Protein AF-A0A3B0U689-F1 (afdb_monomer)

Foldseek 3Di:
DDWDQDPNFIWFAFVQQRQWIATLQLKIFRQDDPDDDDPVCPPPRGDDIWDWDWDADPNDIDFTWTWTAGPVGDTDTDGRLVRSCVRVVLDDPPDDPVFKDKAFCVRDNSRSRNVRIHIDTDDDQPDDDDPVLLVVLQVCVVVVDDLVVSCVVNNHDSVVSVCSVQCVPVHPDDRPPPQQAAPDDDPDPVVRSVNSPWDKDFAPDQDWFQWDWDADPVDRQFIKIWTDARRIITIDTGRDPVVSVVVSVVRCVRGPD

pLDDT: mean 87.35, std 8.91, range [55.81, 96.81]

Radius of gyration: 34.29 Å; Cα contacts (8 Å, |Δi|>4): 405; chains: 1; bounding box: 77×47×94 Å

Solvent-accessible surface area (backbone atoms only — not comparable to full-atom values): 15108 Å² total; per-residue (Å²): 124,66,74,47,79,54,96,93,31,60,21,33,44,37,88,78,23,78,40,29,29,36,23,50,59,47,55,35,33,32,56,59,65,104,56,86,72,51,82,93,39,54,94,49,83,48,69,48,76,57,72,71,48,68,48,73,56,96,93,38,80,45,73,34,32,32,81,44,53,35,86,92,66,52,79,41,81,41,61,42,60,64,52,26,25,50,63,73,60,76,41,62,93,87,67,51,77,84,51,43,40,82,46,46,79,83,70,45,72,82,61,33,29,47,92,36,53,42,83,39,72,51,78,56,76,73,56,82,83,47,74,67,54,53,51,50,51,53,52,44,51,73,72,65,54,60,54,62,60,54,14,61,76,71,43,48,53,46,67,56,50,49,29,45,73,62,23,69,42,97,40,97,68,72,66,79,70,77,73,62,69,42,98,61,94,55,90,53,67,68,58,28,55,56,56,25,73,38,50,75,43,81,46,98,56,83,54,75,41,73,50,42,82,45,75,36,90,92,40,82,49,57,24,36,40,40,29,25,54,94,27,28,38,36,36,42,79,40,59,54,64,71,61,48,50,55,50,33,54,53,50,31,57,70,77,76,102

Structure (mmCIF, N/CA/C/O backbone):
data_AF-A0A3B0U689-F1
#
_entry.id   AF-A0A3B0U689-F1
#
loop_
_atom_site.group_PDB
_atom_site.id
_atom_site.type_symbol
_atom_site.label_atom_id
_atom_site.label_alt_id
_atom_site.label_comp_id
_atom_site.label_asym_id
_atom_site.label_entity_id
_atom_site.label_seq_id
_atom_site.pdbx_PDB_ins_code
_atom_site.Cartn_x
_atom_site.Cartn_y
_atom_site.Cartn_z
_atom_site.occupancy
_atom_site.B_iso_or_equiv
_atom_site.auth_seq_id
_atom_site.auth_comp_id
_atom_site.auth_asym_id
_atom_site.auth_atom_id
_atom_site.pdbx_PDB_model_num
ATOM 1 N N . MET A 1 1 ? -20.883 -14.005 29.186 1.00 60.78 1 MET A N 1
ATOM 2 C CA . MET A 1 1 ? -20.758 -12.527 29.192 1.00 60.78 1 MET A CA 1
ATOM 3 C C . MET A 1 1 ? -22.154 -11.979 29.418 1.00 60.78 1 MET A C 1
ATOM 5 O O . MET A 1 1 ? -23.079 -12.604 28.925 1.00 60.78 1 MET A O 1
ATOM 9 N N . SER A 1 2 ? -22.345 -10.902 30.182 1.00 73.56 2 SER A N 1
ATOM 10 C CA . SER A 1 2 ? -23.690 -10.329 30.331 1.00 73.56 2 SER A CA 1
ATOM 11 C C . SER A 1 2 ? -24.128 -9.684 29.015 1.00 73.56 2 SER A C 1
ATOM 13 O O . SER A 1 2 ? -23.422 -8.811 28.497 1.00 73.56 2 SER A O 1
ATOM 15 N N . GLU A 1 3 ? -25.265 -10.128 28.493 1.00 80.31 3 GLU A N 1
ATOM 16 C CA . GLU A 1 3 ? -25.901 -9.607 27.283 1.00 80.31 3 GLU A CA 1
ATOM 17 C C . GLU A 1 3 ? -26.971 -8.584 27.666 1.00 80.31 3 GLU A C 1
ATOM 19 O O . GLU A 1 3 ? -27.718 -8.767 28.628 1.00 80.31 3 GLU A O 1
ATOM 24 N N . ILE A 1 4 ? -26.997 -7.466 26.945 1.00 91.69 4 ILE A N 1
ATOM 25 C CA . ILE A 1 4 ? -27.965 -6.384 27.128 1.00 91.69 4 ILE A CA 1
ATOM 26 C C . ILE A 1 4 ? -28.345 -5.873 25.742 1.00 91.69 4 ILE A C 1
ATOM 28 O O . ILE A 1 4 ? -27.482 -5.723 24.884 1.00 91.69 4 ILE A O 1
ATOM 32 N N . ILE A 1 5 ? -29.618 -5.552 25.529 1.00 92.56 5 ILE A N 1
ATOM 33 C CA . ILE A 1 5 ? -30.072 -4.900 24.298 1.00 92.56 5 ILE A CA 1
ATOM 34 C C . ILE A 1 5 ? -30.066 -3.385 24.522 1.00 92.56 5 ILE A C 1
ATOM 36 O O . ILE A 1 5 ? -30.677 -2.885 25.469 1.00 92.56 5 ILE A O 1
ATOM 40 N N . ILE A 1 6 ? -29.361 -2.643 23.666 1.00 91.38 6 ILE A N 1
ATOM 41 C CA . ILE A 1 6 ? -29.322 -1.174 23.692 1.00 91.38 6 ILE A CA 1
ATOM 42 C C . ILE A 1 6 ? -29.590 -0.675 22.275 1.00 91.38 6 ILE A C 1
ATOM 44 O O . ILE A 1 6 ? -28.884 -1.058 21.353 1.00 91.38 6 ILE A O 1
ATOM 48 N N . ASN A 1 7 ? -30.591 0.196 22.100 1.00 89.56 7 ASN A N 1
ATOM 49 C CA . ASN A 1 7 ? -30.963 0.769 20.797 1.00 89.56 7 ASN A CA 1
ATOM 50 C C . ASN A 1 7 ? -31.184 -0.286 19.690 1.00 89.56 7 ASN A C 1
ATOM 52 O O . ASN A 1 7 ? -30.764 -0.076 18.557 1.00 89.56 7 ASN A O 1
ATOM 56 N N . ASN A 1 8 ? -31.840 -1.403 20.023 1.00 91.38 8 ASN A N 1
ATOM 57 C CA . ASN A 1 8 ? -32.088 -2.548 19.132 1.00 91.38 8 ASN A CA 1
ATOM 58 C C . ASN A 1 8 ? -30.827 -3.281 18.642 1.00 91.38 8 ASN A C 1
ATOM 60 O O . ASN A 1 8 ? -30.914 -4.054 17.696 1.00 91.38 8 ASN A O 1
ATOM 64 N N . GLU A 1 9 ? -29.681 -3.071 19.290 1.00 92.50 9 GLU A N 1
ATOM 65 C CA . GLU A 1 9 ? -28.442 -3.794 19.006 1.00 92.50 9 GLU A CA 1
ATOM 66 C C . GLU A 1 9 ? -28.087 -4.708 20.186 1.00 92.50 9 GLU A C 1
ATOM 68 O O . GLU A 1 9 ? -28.173 -4.308 21.359 1.00 92.50 9 GLU A O 1
ATOM 73 N N . GLU A 1 10 ? -27.649 -5.933 19.884 1.00 94.94 10 GLU A N 1
ATOM 74 C CA . GLU A 1 10 ? -27.085 -6.832 20.891 1.00 94.94 10 GLU A CA 1
ATOM 75 C C . GLU A 1 10 ? -25.781 -6.225 21.417 1.00 94.94 10 GLU A C 1
ATOM 77 O O . GLU A 1 10 ? -24.879 -5.903 20.642 1.00 94.94 10 GLU A O 1
ATOM 82 N N . CYS A 1 11 ? -25.674 -6.050 22.735 1.00 95.50 11 CYS A N 1
ATOM 83 C CA . CYS A 1 11 ? -24.485 -5.519 23.387 1.00 95.50 11 CYS A CA 1
ATOM 84 C C . CYS A 1 11 ? -23.912 -6.514 24.396 1.00 95.50 11 CYS A C 1
ATOM 86 O O . CYS A 1 11 ? -24.607 -7.009 25.284 1.00 95.50 11 CYS A O 1
ATOM 88 N N . ARG A 1 12 ? -22.598 -6.730 24.321 1.00 95.19 12 ARG A N 1
ATOM 89 C CA . ARG A 1 12 ? -21.853 -7.631 25.207 1.00 95.19 12 ARG A CA 1
ATOM 90 C C . ARG A 1 12 ? -20.861 -6.865 26.062 1.00 95.19 12 ARG A C 1
ATOM 92 O O . ARG A 1 12 ? -20.271 -5.877 25.626 1.00 95.19 12 ARG A O 1
ATOM 99 N N . GLN A 1 13 ? -20.663 -7.319 27.293 1.00 94.25 13 GLN A N 1
ATOM 100 C CA . GLN A 1 13 ? -19.686 -6.718 28.196 1.00 94.25 13 GLN A CA 1
ATOM 101 C C . GLN A 1 13 ? -18.255 -6.845 27.649 1.00 94.25 13 GLN A C 1
ATOM 103 O O . GLN A 1 13 ? -17.846 -7.907 27.179 1.00 94.25 13 GLN A O 1
ATOM 108 N N . ILE A 1 14 ? -17.474 -5.767 27.744 1.00 93.19 14 ILE A N 1
ATOM 109 C CA . ILE A 1 14 ? -16.087 -5.750 27.273 1.00 93.19 14 ILE A CA 1
ATOM 110 C C . ILE A 1 14 ? -15.167 -6.352 28.345 1.00 93.19 14 ILE A C 1
ATOM 112 O O . ILE A 1 14 ? -15.069 -5.835 29.459 1.00 93.19 14 ILE A O 1
ATOM 116 N N . VAL A 1 15 ? -14.445 -7.421 27.999 1.00 89.31 15 VAL A N 1
ATOM 117 C CA . VAL A 1 15 ? -13.466 -8.063 28.894 1.00 89.31 15 VAL A CA 1
ATOM 118 C C . VAL A 1 15 ? -12.347 -7.075 29.257 1.00 89.31 15 VAL A C 1
ATOM 120 O O . VAL A 1 15 ? -11.769 -6.436 28.379 1.00 89.31 15 VAL A O 1
ATOM 123 N N . GLY A 1 16 ? -12.059 -6.930 30.554 1.00 89.38 16 GLY A N 1
ATOM 124 C CA . GLY A 1 16 ? -11.104 -5.947 31.095 1.00 89.38 16 GLY A CA 1
ATOM 125 C C . GLY A 1 16 ? -11.669 -4.529 31.271 1.00 89.38 16 GLY A C 1
ATOM 126 O O . GLY A 1 16 ? -11.045 -3.692 31.916 1.00 89.38 16 GLY A O 1
ATOM 127 N N . PHE A 1 17 ? -12.871 -4.259 30.754 1.00 93.06 17 PHE A N 1
ATOM 128 C CA . PHE A 1 17 ? -13.551 -2.965 30.841 1.00 93.06 17 PHE A CA 1
ATOM 129 C C . PHE A 1 17 ? -15.001 -3.163 31.291 1.00 93.06 17 PHE A C 1
ATOM 131 O O . PHE A 1 17 ? -15.950 -2.814 30.593 1.00 93.06 17 PHE A O 1
ATOM 138 N N . GLU A 1 18 ? -15.180 -3.705 32.494 1.00 90.88 18 GLU A N 1
ATOM 139 C CA . GLU A 1 18 ? -16.468 -4.208 33.000 1.00 90.88 18 GLU A CA 1
ATOM 140 C C . GLU A 1 18 ? -17.608 -3.179 33.031 1.00 90.88 18 GLU A C 1
ATOM 142 O O . GLU A 1 18 ? -18.787 -3.540 33.044 1.00 90.88 18 GLU A O 1
ATOM 147 N N . ARG A 1 19 ? -17.267 -1.887 33.053 1.00 92.25 19 ARG A N 1
ATOM 148 C CA . ARG A 1 19 ? -18.219 -0.766 33.054 1.00 92.25 19 ARG A CA 1
ATOM 149 C C . ARG A 1 19 ? -18.825 -0.486 31.676 1.00 92.25 19 ARG A C 1
ATOM 151 O O . ARG A 1 19 ? -19.740 0.338 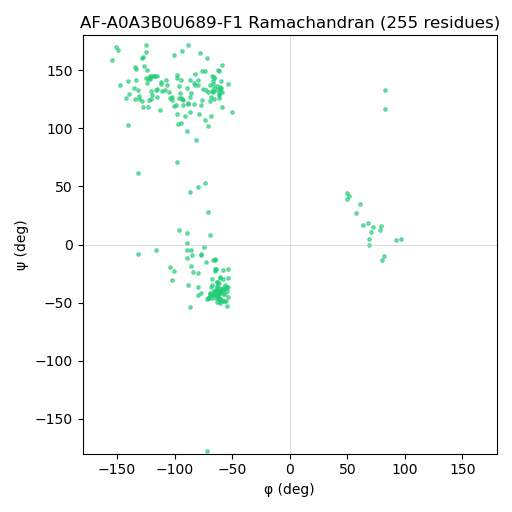31.581 1.00 92.25 19 ARG A O 1
ATOM 158 N N . TYR A 1 20 ? -18.314 -1.136 30.634 1.00 95.19 20 TYR A N 1
ATOM 159 C CA . TYR A 1 20 ? -18.630 -0.870 29.240 1.00 95.19 20 TYR A CA 1
ATOM 160 C C . TYR A 1 20 ? -19.196 -2.110 28.553 1.00 95.19 20 TYR A C 1
ATOM 162 O O . TYR A 1 20 ? -18.804 -3.242 28.837 1.00 95.19 20 TYR A O 1
ATOM 170 N N . HIS A 1 21 ? -20.137 -1.875 27.647 1.00 95.75 21 HIS A N 1
ATOM 171 C CA . HIS A 1 21 ? -20.690 -2.874 26.741 1.00 95.75 21 HIS A CA 1
ATOM 172 C C . HIS A 1 21 ? -20.456 -2.405 25.306 1.00 95.75 21 HIS A C 1
ATOM 174 O O . HIS A 1 21 ? -20.485 -1.202 25.038 1.00 95.75 21 HIS A O 1
ATOM 180 N N . ILE A 1 22 ? -20.197 -3.340 24.400 1.00 96.62 22 ILE A N 1
ATOM 181 C CA . ILE A 1 22 ? -20.004 -3.081 22.977 1.00 96.62 22 ILE A CA 1
ATOM 182 C C . ILE A 1 22 ? -21.107 -3.766 22.183 1.00 96.62 22 ILE A C 1
ATOM 184 O O . ILE A 1 22 ? -21.420 -4.927 22.438 1.00 96.62 22 ILE A O 1
ATOM 188 N N . SER A 1 23 ? -21.698 -3.026 21.257 1.00 96.81 23 SER A N 1
ATOM 189 C CA . SER A 1 23 ? -22.723 -3.523 20.344 1.00 96.81 23 SER A CA 1
ATOM 190 C C . SER A 1 23 ? -22.134 -4.344 19.202 1.00 96.81 23 SER A C 1
ATOM 19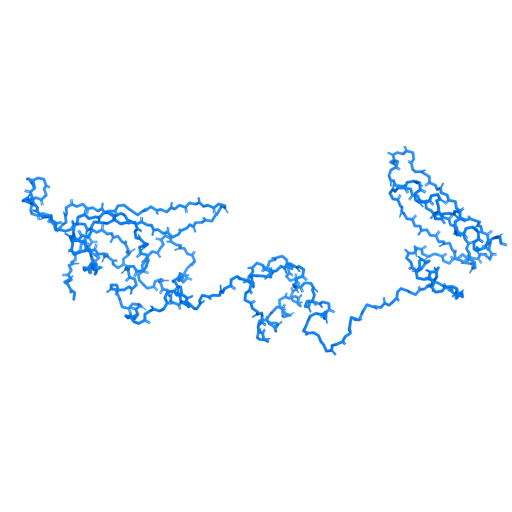2 O O . SER A 1 23 ? -20.941 -4.243 18.891 1.00 96.81 23 SER A O 1
ATOM 194 N N . GLU A 1 24 ? -22.998 -5.088 18.520 1.00 95.69 24 GLU A N 1
ATOM 195 C CA . GLU A 1 24 ? -22.668 -5.820 17.298 1.00 95.69 24 GLU A CA 1
ATOM 196 C C . GLU A 1 24 ? -22.128 -4.915 16.180 1.00 95.69 24 GLU A C 1
ATOM 198 O O . GLU A 1 24 ? -21.284 -5.355 15.399 1.00 95.69 24 GLU A O 1
ATOM 203 N N . SER A 1 25 ? -22.549 -3.641 16.150 1.00 94.81 25 SER A N 1
ATOM 204 C CA . SER A 1 25 ? -22.128 -2.613 15.187 1.00 94.81 25 SER A CA 1
ATOM 205 C C . SER A 1 25 ? -20.822 -1.898 15.570 1.00 94.81 25 SER A C 1
ATOM 207 O O . SER A 1 25 ? -20.263 -1.135 14.778 1.00 94.81 25 SER A O 1
AT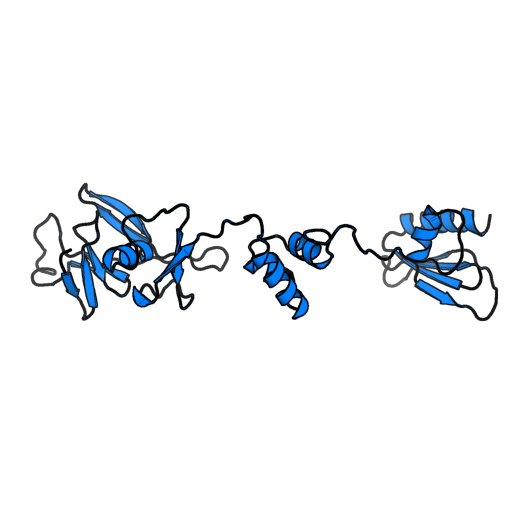OM 209 N N . GLY A 1 26 ? -20.319 -2.139 16.785 1.00 94.50 26 GLY A N 1
ATOM 210 C CA . GLY A 1 26 ? -19.102 -1.542 17.328 1.00 94.50 26 GLY A CA 1
ATOM 211 C C . GLY A 1 26 ? -19.292 -0.258 18.134 1.00 94.50 26 GLY A C 1
ATOM 212 O O . GLY A 1 26 ? -18.296 0.298 18.597 1.00 94.50 26 GLY A O 1
ATOM 213 N N . ARG A 1 27 ? -20.526 0.208 18.363 1.00 95.69 27 ARG A N 1
ATOM 214 C CA . ARG A 1 27 ? -20.832 1.285 19.329 1.00 95.69 27 ARG A CA 1
ATOM 215 C C . ARG A 1 27 ? -20.553 0.829 20.755 1.00 95.69 27 ARG A C 1
ATOM 217 O O . ARG A 1 27 ? -20.856 -0.310 21.107 1.00 95.69 27 ARG A O 1
ATOM 224 N N . ILE A 1 28 ? -20.007 1.717 21.583 1.00 96.56 28 ILE A N 1
ATOM 225 C CA . ILE A 1 28 ? -19.628 1.402 22.965 1.00 96.56 28 ILE A CA 1
ATOM 226 C C . ILE A 1 28 ? -20.473 2.222 23.935 1.00 96.56 28 ILE A C 1
ATOM 228 O O . ILE A 1 28 ? -20.488 3.450 23.882 1.00 96.56 28 ILE A O 1
ATOM 232 N N . TYR A 1 29 ? -21.105 1.543 24.884 1.00 95.50 29 TYR A N 1
ATOM 233 C CA . TYR A 1 29 ? -21.959 2.140 25.901 1.00 95.50 29 TYR A CA 1
ATOM 234 C C . TYR A 1 29 ? -21.363 1.950 27.288 1.00 95.50 29 TYR A C 1
ATOM 236 O O . TYR A 1 29 ? -20.973 0.849 27.677 1.00 95.50 29 TYR A O 1
ATOM 244 N N . ARG A 1 30 ? -21.337 3.018 28.083 1.00 93.38 30 ARG A N 1
ATOM 245 C CA . ARG A 1 30 ? -21.018 2.925 29.507 1.00 93.38 30 ARG A CA 1
ATOM 246 C C . ARG A 1 30 ? -22.295 2.628 30.280 1.00 93.38 30 ARG A C 1
ATOM 248 O O . ARG A 1 30 ? -23.187 3.471 30.344 1.00 93.38 30 ARG A O 1
ATOM 255 N N . THR A 1 31 ? -22.386 1.460 30.901 1.00 90.94 31 THR A N 1
ATOM 256 C CA . THR A 1 31 ? -23.605 1.018 31.603 1.00 90.94 31 THR A CA 1
ATOM 257 C C . THR A 1 31 ? -23.501 1.175 33.116 1.00 90.94 31 THR A C 1
ATOM 259 O O . THR A 1 31 ? -24.502 1.458 33.780 1.00 90.94 31 THR A O 1
ATOM 262 N N . LYS A 1 32 ? -22.292 1.064 33.677 1.00 85.06 32 LYS A N 1
ATOM 263 C CA . LYS A 1 32 ? -22.054 1.168 35.123 1.00 85.06 32 LYS A CA 1
ATOM 264 C C . LYS A 1 32 ? -21.139 2.342 35.478 1.00 85.06 32 LYS A C 1
ATOM 266 O O . LYS A 1 32 ? -20.177 2.674 34.779 1.00 85.06 32 LYS A O 1
ATOM 271 N N . THR A 1 33 ? -21.418 2.943 36.627 1.00 75.56 33 THR A N 1
ATOM 272 C CA . THR A 1 33 ? -20.535 3.880 37.329 1.00 75.56 33 THR A CA 1
ATOM 273 C C . THR A 1 33 ? -20.255 3.332 38.717 1.00 75.56 33 THR A C 1
ATOM 275 O O . THR A 1 33 ? -21.162 2.823 39.360 1.00 75.56 33 THR A O 1
ATOM 278 N N . GLY A 1 34 ? -19.030 3.509 39.219 1.00 70.94 34 GLY A N 1
ATOM 279 C CA . GLY A 1 34 ? -18.712 3.252 40.633 1.00 70.94 34 GLY A CA 1
ATOM 280 C C . GLY A 1 34 ? -19.349 4.260 41.606 1.00 70.94 34 GLY A C 1
ATOM 281 O O . GLY A 1 34 ? -19.015 4.274 42.779 1.00 70.94 34 GLY A O 1
ATOM 282 N N . LYS A 1 35 ? -20.234 5.137 41.115 1.00 76.31 35 LYS A N 1
ATOM 283 C CA . LYS A 1 35 ? -20.970 6.158 41.870 1.00 76.31 35 LYS A CA 1
ATOM 284 C C . LYS A 1 35 ? -22.465 6.006 41.589 1.00 76.31 35 LYS A C 1
ATOM 286 O O . LYS A 1 35 ? -22.837 5.549 40.499 1.00 76.31 35 LYS A O 1
ATOM 291 N N . LYS A 1 36 ? -23.306 6.436 42.541 1.00 76.94 36 LYS A N 1
ATOM 292 C CA . LYS A 1 36 ? -24.766 6.509 42.364 1.00 76.94 36 LYS A CA 1
ATOM 293 C C . LYS A 1 36 ? -25.097 7.322 41.108 1.00 76.94 36 LYS A C 1
ATOM 295 O O . LYS A 1 36 ? -24.463 8.341 40.832 1.00 76.94 36 LYS A O 1
ATOM 300 N N . ARG A 1 37 ? -26.073 6.848 40.333 1.00 80.81 37 ARG A N 1
ATOM 301 C CA . ARG A 1 37 ? -26.511 7.528 39.109 1.00 80.81 37 ARG A CA 1
ATOM 302 C C . ARG A 1 37 ? -27.152 8.872 39.443 1.00 80.81 37 ARG A C 1
ATOM 304 O O . ARG A 1 37 ? -27.858 9.000 40.440 1.00 80.81 37 ARG A O 1
ATOM 311 N N . SER A 1 38 ? -26.916 9.857 38.582 1.00 81.56 38 SER A N 1
ATOM 312 C CA . SER A 1 38 ? -27.586 11.154 38.665 1.00 81.56 38 SER A CA 1
ATOM 313 C C . SER A 1 38 ? -29.054 11.028 38.257 1.00 81.56 38 SER A C 1
ATOM 315 O O . SER A 1 38 ? -29.417 10.105 37.527 1.00 81.56 38 SER A O 1
ATOM 317 N N . TRP A 1 39 ? -29.893 11.991 38.647 1.00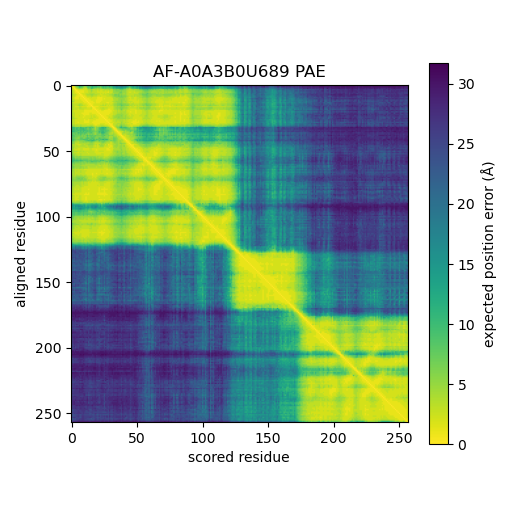 83.12 39 TRP A N 1
ATOM 318 C CA . TRP A 1 39 ? -31.306 12.025 38.244 1.00 83.12 39 TRP A CA 1
ATOM 319 C C . TRP A 1 39 ? -31.493 11.938 36.715 1.00 83.12 39 TRP A C 1
ATOM 321 O O . TRP A 1 39 ? -32.345 11.194 36.248 1.00 83.12 39 TRP A O 1
ATOM 331 N N . ARG A 1 40 ? -30.594 12.556 35.928 1.00 79.50 40 ARG A N 1
ATOM 332 C CA . ARG A 1 40 ? -30.593 12.499 34.448 1.00 79.50 40 ARG A CA 1
ATOM 333 C C . ARG A 1 40 ? -30.332 11.107 33.852 1.00 79.50 40 ARG A C 1
ATOM 335 O O . ARG A 1 40 ? -30.638 10.874 32.687 1.00 79.50 40 ARG A O 1
ATOM 342 N N . THR A 1 41 ? -29.696 10.210 34.607 1.00 79.50 41 THR A N 1
ATOM 343 C CA . THR A 1 41 ? -29.282 8.867 34.143 1.00 79.50 41 THR A CA 1
ATOM 344 C C . THR A 1 41 ? -29.988 7.736 34.890 1.00 79.50 41 THR A C 1
ATOM 346 O O . THR A 1 41 ? -29.832 6.559 34.552 1.00 79.50 41 THR A O 1
ATOM 349 N N . LYS A 1 42 ? -30.786 8.078 35.905 1.00 79.12 42 LYS A N 1
ATOM 350 C CA . LYS A 1 42 ? -31.633 7.146 36.646 1.00 79.12 42 LYS A CA 1
ATOM 351 C C . LYS A 1 42 ? -32.677 6.555 35.685 1.00 79.12 42 LYS A C 1
ATOM 353 O O . LYS A 1 42 ? -33.249 7.278 34.880 1.00 79.12 42 LYS A O 1
ATOM 358 N N . GLY A 1 43 ? -32.858 5.234 35.709 1.00 79.19 43 GLY A N 1
ATOM 359 C CA . GLY A 1 43 ? -33.795 4.515 34.829 1.00 79.19 43 GLY A CA 1
ATOM 360 C C . GLY A 1 43 ? -33.318 4.236 33.393 1.00 79.19 43 GLY A C 1
ATOM 361 O O . GLY A 1 43 ? -33.903 3.393 32.728 1.00 79.19 43 GLY A O 1
ATOM 362 N N . ARG A 1 44 ? -32.238 4.866 32.904 1.00 85.12 44 ARG A N 1
ATOM 363 C CA . ARG A 1 44 ? -31.695 4.574 31.559 1.00 85.12 44 ARG A CA 1
ATOM 364 C C . ARG A 1 44 ? -30.919 3.255 31.525 1.00 85.12 44 ARG A C 1
ATOM 366 O O . ARG A 1 44 ? -30.253 2.913 32.497 1.00 85.12 44 ARG A O 1
ATOM 373 N N . VAL A 1 45 ? -30.907 2.549 30.395 1.00 85.44 45 VAL A N 1
ATOM 374 C CA . VAL A 1 45 ? -30.108 1.312 30.248 1.00 85.44 45 VAL A CA 1
ATOM 375 C C . VAL A 1 45 ? -28.603 1.616 30.328 1.00 85.44 45 VAL A C 1
ATOM 377 O O . VAL A 1 45 ? -27.853 0.934 31.029 1.00 85.44 45 VAL A O 1
ATOM 380 N N . PHE A 1 46 ? -28.172 2.717 29.708 1.00 90.25 46 PHE A N 1
ATOM 381 C CA . PHE A 1 46 ? -26.789 3.192 29.718 1.00 90.25 46 PHE A CA 1
ATOM 382 C C . PHE A 1 46 ? -26.679 4.659 30.158 1.00 90.25 46 PHE A C 1
ATOM 384 O O . PHE A 1 46 ? -27.648 5.418 30.155 1.00 90.25 46 PHE A O 1
ATOM 391 N N . ILE A 1 47 ? -25.474 5.051 30.570 1.00 88.56 47 ILE A N 1
ATOM 392 C CA . ILE A 1 47 ? -25.143 6.384 31.084 1.00 88.56 47 ILE A CA 1
ATOM 393 C C . ILE A 1 47 ? -24.790 7.311 29.924 1.00 88.56 47 ILE A C 1
ATOM 395 O O . ILE A 1 47 ? -25.363 8.391 29.794 1.00 88.56 47 ILE A O 1
ATOM 399 N N . ASN A 1 48 ? -23.844 6.887 29.087 1.00 91.69 48 ASN A N 1
ATOM 400 C CA . ASN A 1 48 ? -23.452 7.591 27.874 1.00 91.69 48 ASN A CA 1
ATOM 401 C C . ASN A 1 48 ? -22.859 6.639 26.828 1.00 91.69 48 ASN A C 1
ATOM 403 O O . ASN A 1 48 ? -22.392 5.544 27.148 1.00 91.69 48 ASN A O 1
ATOM 407 N N . GLU A 1 49 ? -22.880 7.086 25.577 1.00 94.38 49 GLU A N 1
ATOM 408 C CA . GLU A 1 49 ? -22.177 6.450 24.467 1.00 94.38 49 GLU A CA 1
ATOM 409 C C . GLU A 1 49 ? -20.757 7.021 24.359 1.00 94.38 49 GLU A C 1
ATOM 411 O O . GLU A 1 49 ? -20.543 8.234 24.455 1.00 94.38 49 GLU A O 1
ATOM 416 N N . VAL A 1 50 ? -19.773 6.140 24.188 1.00 95.31 50 VAL A N 1
ATOM 417 C CA . VAL A 1 50 ? -18.366 6.498 24.005 1.00 95.31 50 VAL A CA 1
ATOM 418 C C . VAL A 1 50 ? -18.105 6.710 22.519 1.00 95.31 50 VAL A C 1
ATOM 420 O O . VAL A 1 50 ? -18.279 5.803 21.707 1.00 95.31 50 VAL A O 1
ATOM 423 N N . LYS A 1 51 ? -17.641 7.911 22.161 1.00 95.06 51 LYS A N 1
ATOM 424 C CA . LYS A 1 51 ? -17.317 8.251 20.773 1.00 95.06 51 LYS A CA 1
ATOM 425 C C . LYS A 1 51 ? -16.080 7.494 20.289 1.00 95.06 51 LYS A C 1
ATOM 427 O O . LYS A 1 51 ? -15.066 7.419 20.983 1.00 95.06 51 LYS A O 1
ATOM 432 N N . ILE A 1 52 ? -16.157 6.995 19.058 1.00 96.19 52 ILE A N 1
ATOM 433 C CA . ILE A 1 52 ? -15.053 6.317 18.374 1.00 96.19 52 ILE A CA 1
ATOM 434 C C . ILE A 1 52 ? -14.330 7.329 17.490 1.00 96.19 52 ILE A C 1
ATOM 436 O O . ILE A 1 52 ? -14.932 7.977 16.633 1.00 96.19 52 ILE A O 1
ATOM 440 N N . HIS A 1 53 ? -13.019 7.447 17.671 1.00 94.88 53 HIS A N 1
ATOM 441 C CA . HIS A 1 53 ? -12.186 8.373 16.917 1.00 94.88 53 HIS A CA 1
ATOM 442 C C . HIS A 1 53 ? -11.437 7.650 15.798 1.00 94.88 53 HIS A C 1
ATOM 444 O O . HIS A 1 53 ? -10.595 6.785 16.047 1.00 94.88 53 HIS A O 1
ATOM 450 N N . PHE A 1 54 ? -11.696 8.058 14.556 1.00 93.69 54 PHE A N 1
ATOM 451 C CA . PHE A 1 54 ? -10.948 7.615 13.383 1.00 93.69 54 PHE A CA 1
ATOM 452 C C . PHE A 1 54 ? -9.963 8.698 12.955 1.00 93.69 54 PHE A C 1
ATOM 454 O O . PHE A 1 54 ? -10.353 9.831 12.684 1.00 93.69 54 PHE A O 1
ATOM 461 N N . ARG A 1 55 ? -8.678 8.349 12.864 1.00 91.06 55 ARG A N 1
ATOM 462 C CA . ARG A 1 55 ? -7.635 9.264 12.379 1.00 91.06 55 ARG A CA 1
ATOM 463 C C . ARG A 1 55 ? -7.329 8.997 10.910 1.00 91.06 55 ARG A C 1
ATOM 465 O O . ARG A 1 55 ? -7.281 7.842 10.486 1.00 91.06 55 ARG A O 1
ATOM 472 N N . VAL A 1 56 ? -7.058 10.051 10.149 1.00 90.69 56 VAL A N 1
ATOM 473 C CA . VAL A 1 56 ? -6.519 9.954 8.786 1.00 90.69 56 VAL A CA 1
ATOM 474 C C . VAL A 1 56 ? -5.044 10.330 8.834 1.00 90.69 56 VAL A C 1
ATOM 476 O O . VAL A 1 56 ? -4.674 11.328 9.442 1.00 90.69 56 VAL A O 1
ATOM 479 N N . HIS A 1 57 ? -4.188 9.513 8.228 1.00 83.31 57 HIS A N 1
ATOM 480 C CA . HIS A 1 57 ? -2.757 9.788 8.131 1.00 83.31 57 HIS A CA 1
ATOM 481 C C . HIS A 1 57 ? -2.256 9.400 6.741 1.00 83.31 57 HIS A C 1
ATOM 483 O O . HIS A 1 57 ? -2.532 8.289 6.282 1.00 83.31 57 HIS A O 1
ATOM 489 N N . ASN A 1 58 ? -1.537 10.305 6.073 1.00 84.56 58 ASN A N 1
ATOM 490 C CA . ASN A 1 58 ? -1.073 10.155 4.686 1.00 84.56 58 ASN A CA 1
ATOM 491 C C . ASN A 1 58 ? -2.203 9.737 3.723 1.00 84.56 58 ASN A C 1
ATOM 493 O O . ASN A 1 58 ? -2.052 8.791 2.951 1.00 84.56 58 ASN A O 1
ATOM 497 N N . GLY A 1 59 ? -3.375 10.375 3.843 1.00 83.12 59 GLY A N 1
ATOM 498 C CA . GLY A 1 59 ? -4.561 10.071 3.030 1.00 83.12 59 GLY A CA 1
ATOM 499 C C . GLY A 1 59 ? -5.217 8.712 3.310 1.00 83.12 59 GLY A C 1
ATOM 500 O O . GLY A 1 59 ? -6.157 8.338 2.617 1.00 83.12 59 GLY A O 1
ATOM 501 N N . LYS A 1 60 ? -4.753 7.953 4.315 1.00 82.75 60 LYS A N 1
ATOM 502 C CA . LYS A 1 60 ? -5.304 6.638 4.675 1.00 82.75 60 LYS A CA 1
ATOM 503 C C . LYS A 1 60 ? -6.024 6.680 6.017 1.00 82.75 60 LYS A C 1
ATOM 505 O O . LYS A 1 60 ? -5.470 7.136 7.019 1.00 82.75 60 LYS A O 1
ATOM 510 N N . LEU A 1 61 ? -7.233 6.121 6.051 1.00 89.88 61 LEU A N 1
ATOM 511 C CA . LEU A 1 61 ? -8.001 5.937 7.280 1.00 89.88 61 LEU A CA 1
ATOM 512 C C . LEU A 1 61 ? -7.326 4.882 8.177 1.00 89.88 61 LEU A C 1
ATOM 514 O O . LEU A 1 61 ? -7.014 3.766 7.737 1.00 89.88 61 LEU A O 1
ATOM 518 N N . ARG A 1 62 ? -7.062 5.239 9.435 1.00 89.25 62 ARG A N 1
ATOM 519 C CA . ARG A 1 62 ? -6.559 4.336 10.481 1.00 89.25 62 ARG A CA 1
ATOM 520 C C . ARG A 1 62 ? -7.726 3.660 11.208 1.00 89.25 62 ARG A C 1
ATOM 522 O O . ARG A 1 62 ? -8.887 3.964 10.962 1.00 89.25 62 ARG A O 1
ATOM 529 N N . GLN A 1 63 ? -7.396 2.695 12.062 1.00 91.06 63 GLN A N 1
ATOM 530 C CA . GLN A 1 63 ? -8.379 1.994 12.889 1.00 91.06 63 GLN A CA 1
ATOM 531 C C . GLN A 1 63 ? -9.074 2.973 13.848 1.00 91.06 63 GLN A C 1
ATOM 533 O O . GLN A 1 63 ? -8.475 3.978 14.238 1.00 91.06 63 GLN A O 1
ATOM 538 N N . GLY A 1 64 ? -10.325 2.676 14.201 1.00 93.88 64 GLY A N 1
ATOM 539 C CA . GLY A 1 64 ? -11.080 3.435 15.196 1.00 93.88 64 GLY A CA 1
ATOM 540 C C . GLY A 1 64 ? -10.613 3.106 16.611 1.00 93.88 64 GLY A C 1
ATOM 541 O O . GLY A 1 64 ? -10.450 1.931 16.948 1.00 93.88 64 GLY A O 1
ATOM 542 N N . PHE A 1 65 ? -10.407 4.139 17.425 1.00 96.19 65 PHE A N 1
ATOM 543 C CA . PHE A 1 65 ? -10.029 4.011 18.833 1.00 96.19 65 PHE A CA 1
ATOM 544 C C . PHE A 1 65 ? -11.099 4.602 19.746 1.00 96.19 65 PHE A C 1
ATOM 546 O O . PHE A 1 65 ? -11.698 5.626 19.417 1.00 96.19 65 PHE A O 1
ATOM 553 N N . ALA A 1 66 ? -11.287 3.979 20.905 1.00 96.75 66 ALA A N 1
ATOM 554 C CA . ALA A 1 66 ? -12.124 4.481 21.986 1.00 96.75 66 ALA A CA 1
ATOM 555 C C . ALA A 1 66 ? -11.311 4.569 23.282 1.00 96.75 66 ALA A C 1
ATOM 557 O O . ALA A 1 66 ? -10.458 3.719 23.553 1.00 96.75 66 ALA A O 1
ATOM 558 N N . SER A 1 67 ? -11.579 5.607 24.073 1.00 96.00 67 SER A N 1
ATOM 559 C CA . SER A 1 67 ? -10.957 5.810 25.380 1.00 96.00 67 SER A CA 1
ATOM 560 C C . SER A 1 67 ? -11.821 5.152 26.457 1.00 96.00 67 SER A C 1
ATOM 562 O O . SER A 1 67 ? -12.931 5.611 26.728 1.00 96.00 67 SER A O 1
ATOM 564 N N . LEU A 1 68 ? -11.328 4.064 27.048 1.00 95.12 68 LEU A N 1
ATOM 565 C CA . LEU A 1 68 ? -12.039 3.256 28.041 1.00 95.12 68 LEU A CA 1
ATOM 566 C C . LEU A 1 68 ? -11.274 3.241 29.361 1.00 95.12 68 LEU A C 1
ATOM 568 O O . LEU A 1 68 ? -10.046 3.243 29.371 1.00 95.12 68 LEU A O 1
ATOM 572 N N . THR A 1 69 ? -11.997 3.222 30.475 1.00 93.94 69 THR A N 1
ATOM 573 C CA . THR A 1 69 ? -11.402 3.156 31.814 1.00 93.94 69 THR A CA 1
ATOM 574 C C . THR A 1 69 ? -11.501 1.737 32.363 1.00 93.94 69 THR A C 1
ATOM 576 O O . THR A 1 69 ? -12.597 1.175 32.392 1.00 93.94 69 THR A O 1
ATOM 579 N N . ASP A 1 70 ? -10.388 1.159 32.799 1.00 91.62 70 ASP A N 1
ATOM 580 C CA . ASP A 1 70 ? -10.378 -0.174 33.413 1.00 91.62 70 ASP A CA 1
ATOM 581 C C . ASP A 1 70 ? -11.003 -0.180 34.829 1.00 91.62 70 ASP A C 1
ATOM 583 O O . ASP A 1 70 ? -11.555 0.823 35.309 1.00 91.62 70 ASP A O 1
ATOM 587 N N . SER A 1 71 ? -10.985 -1.344 35.484 1.00 87.31 71 SER A N 1
ATOM 588 C CA . SER A 1 71 ? -11.467 -1.524 36.860 1.00 87.31 71 SER A CA 1
ATOM 589 C C . SER A 1 71 ? -10.659 -0.710 37.877 1.00 87.31 71 SER A C 1
ATOM 591 O O . SER A 1 71 ? -11.254 -0.156 38.804 1.00 87.31 71 SER A O 1
ATOM 593 N N . GLU A 1 72 ? -9.349 -0.573 37.658 1.00 87.69 72 GLU A N 1
ATOM 594 C CA . GLU A 1 72 ? -8.406 0.197 38.484 1.00 87.69 72 GLU A CA 1
ATOM 595 C C . GLU A 1 72 ? -8.576 1.719 38.332 1.00 87.69 72 GLU A C 1
ATOM 597 O O . GLU A 1 72 ? -8.114 2.493 39.166 1.00 87.69 72 GLU A O 1
ATOM 602 N N . GLY A 1 73 ? -9.287 2.174 37.296 1.00 87.00 73 GLY A N 1
ATOM 603 C CA . GLY A 1 73 ? -9.542 3.592 37.046 1.00 87.00 73 GLY A CA 1
ATOM 604 C C . GLY A 1 73 ? -8.584 4.241 36.044 1.00 87.00 73 GLY A C 1
ATOM 605 O O . GLY A 1 73 ? -8.691 5.446 35.802 1.00 87.00 73 GLY A O 1
ATOM 606 N N . LYS A 1 74 ? -7.691 3.476 35.414 1.00 93.00 74 LYS A N 1
ATOM 607 C CA . LYS A 1 74 ? -6.747 3.954 34.402 1.00 93.00 74 LYS A CA 1
ATOM 608 C C . LYS A 1 74 ? -7.401 4.020 33.022 1.00 93.00 74 LYS A C 1
ATOM 610 O O . LYS A 1 74 ? -8.172 3.152 32.614 1.00 93.00 74 LYS A O 1
ATOM 615 N N . LEU A 1 75 ? -7.098 5.092 32.290 1.00 93.75 75 LEU A N 1
ATOM 616 C CA . LEU A 1 75 ? -7.613 5.330 30.942 1.00 93.75 75 LEU A CA 1
ATOM 617 C C . LEU A 1 75 ? -6.734 4.644 29.888 1.00 93.75 75 LEU A C 1
ATOM 619 O O . LEU A 1 75 ? -5.523 4.852 29.847 1.00 93.75 75 LEU A O 1
ATOM 623 N N . HIS A 1 76 ? -7.362 3.898 28.982 1.00 94.25 76 HIS A N 1
ATOM 624 C CA . HIS A 1 76 ? -6.719 3.205 27.869 1.00 94.25 76 HIS A CA 1
ATOM 625 C C . HIS A 1 76 ? -7.343 3.620 26.541 1.00 94.25 76 HIS A C 1
ATOM 627 O O . HIS A 1 76 ? -8.562 3.711 26.416 1.00 94.25 76 HIS A O 1
ATOM 633 N N . ASN A 1 77 ? -6.509 3.818 25.520 1.00 95.25 77 ASN A N 1
ATOM 634 C CA . ASN A 1 77 ? -6.966 4.026 24.147 1.00 95.25 77 ASN A CA 1
ATOM 635 C C . ASN A 1 77 ? -6.912 2.699 23.394 1.00 95.25 77 ASN A C 1
ATOM 637 O O . ASN A 1 77 ? -5.838 2.239 23.006 1.00 95.25 77 ASN A O 1
ATOM 641 N N . VAL A 1 78 ? -8.075 2.085 23.189 1.00 94.31 78 VAL A N 1
ATOM 642 C CA . VAL A 1 78 ? -8.186 0.721 22.667 1.00 94.31 78 VAL A CA 1
ATOM 643 C C . VAL A 1 78 ? -8.786 0.741 21.266 1.00 94.31 78 VAL A C 1
ATOM 645 O O . VAL A 1 78 ? -9.700 1.513 20.979 1.00 94.31 78 VAL A O 1
ATOM 648 N N . ALA A 1 79 ? -8.254 -0.095 20.374 1.00 94.38 79 ALA A N 1
ATOM 649 C CA . ALA A 1 79 ? -8.813 -0.274 19.040 1.00 94.38 79 ALA A CA 1
ATOM 650 C C . ALA A 1 79 ? -10.147 -1.028 19.128 1.00 94.38 79 ALA A C 1
ATOM 652 O O . ALA A 1 79 ? -10.221 -2.079 19.762 1.00 94.38 79 ALA A O 1
ATOM 653 N N . VAL A 1 80 ? -11.184 -0.511 18.467 1.00 95.62 80 VAL A N 1
ATOM 654 C CA . VAL A 1 80 ? -12.561 -1.000 18.649 1.00 95.62 80 VAL A CA 1
ATOM 655 C C . VAL A 1 80 ? -12.827 -2.315 17.915 1.00 95.62 80 VAL A C 1
ATOM 657 O O . VAL A 1 80 ? -13.421 -3.217 18.492 1.00 95.62 80 VAL A O 1
ATOM 660 N N . ALA A 1 81 ? -12.334 -2.477 16.682 1.00 94.56 81 ALA A N 1
ATOM 661 C CA . ALA A 1 81 ? -12.541 -3.704 15.900 1.00 94.56 81 ALA A CA 1
ATOM 662 C C . ALA A 1 81 ? -12.113 -4.994 16.645 1.00 94.56 81 ALA A C 1
ATOM 664 O O . ALA A 1 81 ? -12.893 -5.943 16.675 1.00 94.56 81 ALA A O 1
ATOM 665 N N . PRO A 1 82 ? -10.942 -5.043 17.315 1.00 92.12 82 PRO A N 1
ATOM 666 C CA . PRO A 1 82 ? -10.591 -6.144 18.212 1.00 92.12 82 PRO A CA 1
ATOM 667 C C . PRO A 1 82 ? -11.601 -6.435 19.319 1.00 92.12 82 PRO A C 1
ATOM 669 O O . PRO A 1 82 ? -11.840 -7.600 19.616 1.00 92.12 82 PRO A O 1
ATOM 672 N N . LEU A 1 83 ? -12.182 -5.402 19.930 1.00 93.38 83 LEU A N 1
ATOM 673 C CA . LEU A 1 83 ? -13.151 -5.572 21.012 1.00 93.38 83 LEU A CA 1
ATOM 674 C C . LEU A 1 83 ? -14.434 -6.221 20.497 1.00 93.38 83 LEU A C 1
ATOM 676 O O . LEU A 1 83 ? -14.912 -7.164 21.118 1.00 93.38 83 LEU A O 1
ATOM 680 N N . VAL A 1 84 ? -14.934 -5.774 19.339 1.00 94.88 84 VAL A N 1
ATOM 681 C CA . VAL A 1 84 ? -16.099 -6.387 18.681 1.00 94.88 84 VAL A CA 1
ATOM 682 C C . VAL A 1 84 ? -15.800 -7.842 18.342 1.00 94.88 84 VAL A C 1
ATOM 684 O O . VAL A 1 84 ? -16.568 -8.735 18.686 1.00 94.88 84 VAL A O 1
ATOM 687 N N . ALA A 1 85 ? -14.650 -8.098 17.716 1.00 92.75 85 ALA A N 1
ATOM 688 C CA . ALA A 1 85 ? -14.288 -9.439 17.284 1.00 92.75 85 ALA A CA 1
ATOM 689 C C . ALA A 1 85 ? -14.171 -10.427 18.461 1.00 92.75 85 ALA A C 1
ATOM 691 O O . ALA A 1 85 ? -14.586 -11.575 18.331 1.00 92.75 85 ALA A O 1
ATOM 692 N N . VAL A 1 86 ? -13.645 -9.984 19.609 1.00 91.25 86 VAL A N 1
ATOM 693 C CA . VAL A 1 86 ? -13.586 -10.793 20.840 1.00 91.25 86 VAL A CA 1
ATOM 694 C C . VAL A 1 86 ? -14.976 -10.980 21.448 1.00 91.25 86 VAL A C 1
ATOM 696 O O . VAL A 1 86 ? -15.332 -12.097 21.811 1.00 91.25 86 VAL A O 1
ATOM 699 N N . ALA A 1 87 ? -15.768 -9.910 21.554 1.00 91.69 87 ALA A N 1
ATOM 700 C CA . ALA A 1 87 ? -17.087 -9.952 22.179 1.00 91.69 87 ALA A CA 1
ATOM 701 C C . ALA A 1 87 ? -18.055 -10.886 21.433 1.00 91.69 87 ALA A C 1
ATOM 703 O O . ALA A 1 87 ? -18.757 -11.680 22.058 1.00 91.69 87 ALA A O 1
ATOM 704 N N . PHE A 1 88 ? -18.046 -10.842 20.100 1.00 92.75 88 PHE A N 1
ATOM 705 C CA . PHE A 1 88 ? -18.939 -11.623 19.236 1.00 92.75 88 PHE A CA 1
ATOM 706 C C . PHE A 1 88 ? -18.317 -12.928 18.723 1.00 92.75 88 PHE A C 1
ATOM 708 O O . PHE A 1 88 ? -18.858 -13.564 17.825 1.00 92.75 88 PHE A O 1
ATOM 715 N N . GLY A 1 89 ? -17.178 -13.351 19.279 1.00 87.94 89 GLY A N 1
ATOM 716 C CA . GLY A 1 89 ? -16.590 -14.661 18.985 1.00 87.94 89 GLY A CA 1
ATOM 717 C C . GLY A 1 89 ? -16.004 -14.822 17.578 1.00 87.94 89 GLY A C 1
ATOM 718 O O . GLY A 1 89 ? -15.619 -15.927 17.209 1.00 87.94 89 GLY A O 1
ATOM 719 N N . VAL A 1 90 ? -15.866 -13.739 16.805 1.00 85.44 90 VAL A N 1
ATOM 720 C CA . VAL A 1 90 ? -15.118 -13.744 15.532 1.00 85.44 90 VAL A CA 1
ATOM 721 C C . VAL A 1 90 ? -13.652 -14.099 15.785 1.00 85.44 90 VAL A C 1
ATOM 723 O O . VAL A 1 90 ? -13.000 -14.733 14.957 1.00 85.44 90 VAL A O 1
ATOM 726 N N . LEU A 1 91 ? -13.128 -13.692 16.944 1.00 80.00 91 LEU A N 1
ATOM 727 C CA . LEU A 1 91 ? -11.751 -13.902 17.347 1.00 80.00 91 LEU A CA 1
ATOM 728 C C . LEU A 1 91 ? -11.638 -14.869 18.524 1.00 80.00 91 LEU A C 1
ATOM 730 O O . LEU A 1 91 ? -12.074 -14.583 19.636 1.00 80.00 91 LEU A O 1
ATOM 734 N N . LEU A 1 92 ? -10.999 -16.014 18.266 1.00 71.44 92 LEU A N 1
ATOM 735 C CA . LEU A 1 92 ? -10.706 -17.029 19.275 1.00 71.44 92 LEU A CA 1
ATOM 736 C C . LEU A 1 92 ? -9.685 -16.507 20.299 1.00 71.44 92 LEU A C 1
ATOM 738 O O . LEU A 1 92 ? -8.736 -15.799 19.957 1.00 71.44 92 LEU A O 1
ATOM 742 N N . VAL A 1 93 ? -9.842 -16.931 21.557 1.00 59.12 93 VAL A N 1
ATOM 743 C CA . VAL A 1 93 ? -9.043 -16.491 22.722 1.00 59.12 93 VAL A CA 1
ATOM 744 C C . VAL A 1 93 ? -7.525 -16.650 22.510 1.00 59.12 93 VAL A C 1
ATOM 746 O O . VAL A 1 93 ? -6.738 -15.856 23.019 1.00 59.12 93 VAL A O 1
ATOM 749 N N . LYS A 1 94 ? -7.087 -17.622 21.697 1.00 62.38 94 LYS A N 1
ATOM 750 C CA . LYS A 1 94 ? -5.671 -17.874 21.360 1.00 62.38 94 LYS A CA 1
ATOM 751 C C . LYS A 1 94 ? -5.171 -17.035 20.169 1.00 62.38 94 LYS A C 1
ATOM 753 O O . LYS A 1 94 ? -4.498 -17.550 19.277 1.00 62.38 94 LYS A O 1
ATOM 758 N N . TRP A 1 95 ? -5.486 -15.741 20.130 1.00 69.69 95 TRP A N 1
ATOM 759 C CA . TRP A 1 95 ? -5.015 -14.848 19.064 1.00 69.69 95 TRP A CA 1
ATOM 760 C C . TRP A 1 95 ? -3.544 -14.461 19.233 1.00 69.69 95 TRP A C 1
ATOM 762 O O . TRP A 1 95 ? -3.133 -13.850 20.221 1.00 69.69 95 TRP A O 1
ATOM 772 N N . ASN A 1 96 ? -2.745 -14.727 18.197 1.00 73.81 96 ASN A N 1
ATOM 773 C CA . ASN A 1 96 ? -1.390 -14.205 18.089 1.00 73.81 96 ASN A CA 1
ATOM 774 C C . ASN A 1 96 ? -1.359 -12.839 17.375 1.00 73.81 96 ASN A C 1
ATOM 776 O O . ASN A 1 96 ? -1.283 -12.768 16.144 1.00 73.81 96 ASN A O 1
ATOM 780 N N . LYS A 1 97 ? -1.314 -11.747 18.153 1.00 72.38 97 LYS A N 1
ATOM 781 C CA . LYS A 1 97 ? -1.209 -10.354 17.656 1.00 72.38 97 LYS A CA 1
ATOM 782 C C . LYS A 1 97 ? -0.029 -10.104 16.703 1.00 72.38 97 LYS A C 1
ATOM 784 O O . LYS A 1 97 ? -0.039 -9.122 15.959 1.00 72.38 97 LYS A O 1
ATOM 789 N N . LYS A 1 98 ? 1.012 -10.948 16.727 1.00 72.12 98 LYS A N 1
ATOM 790 C CA . LYS A 1 98 ? 2.162 -10.823 15.816 1.00 72.12 98 LYS A CA 1
ATOM 791 C C . LYS A 1 98 ? 1.858 -11.385 14.427 1.00 72.12 98 LYS A C 1
ATOM 793 O O . LYS A 1 98 ? 2.323 -10.807 13.451 1.00 72.12 98 LYS A O 1
ATOM 798 N N . LYS A 1 99 ? 1.084 -12.473 14.342 1.00 73.50 99 LYS A N 1
ATOM 799 C CA . LYS A 1 99 ? 0.829 -13.217 13.096 1.00 73.50 99 LYS A CA 1
ATOM 800 C C . LYS A 1 99 ? -0.513 -12.909 12.446 1.00 73.50 99 LYS A C 1
ATOM 802 O O . LYS A 1 99 ? -0.650 -13.134 11.255 1.00 73.50 99 LYS A O 1
ATOM 807 N N . GLN A 1 100 ? -1.491 -12.423 13.200 1.00 83.00 100 GLN A N 1
ATOM 808 C CA . GLN A 1 100 ? -2.859 -12.223 12.722 1.00 83.00 100 GLN A CA 1
ATOM 809 C C . GLN A 1 100 ? -3.285 -10.765 12.904 1.00 83.00 100 GLN A C 1
ATOM 811 O O . GLN A 1 100 ? -2.946 -10.128 13.905 1.00 83.00 100 GLN A O 1
ATOM 816 N N . ALA A 1 101 ? -4.038 -10.252 11.940 1.00 86.62 101 ALA A N 1
ATOM 817 C CA . ALA A 1 101 ? -4.631 -8.924 11.927 1.00 86.62 101 ALA A CA 1
ATOM 818 C C . ALA A 1 101 ? -6.134 -9.019 11.629 1.00 86.62 101 ALA A C 1
ATOM 820 O O . ALA A 1 101 ? -6.605 -10.016 11.089 1.00 86.62 101 ALA A O 1
ATOM 821 N N . ILE A 1 102 ? -6.870 -7.966 11.983 1.00 89.06 102 ILE A N 1
ATOM 822 C CA . ILE A 1 102 ? -8.286 -7.827 11.636 1.00 89.06 102 ILE A CA 1
ATOM 823 C C . ILE A 1 102 ? -8.388 -7.001 10.361 1.00 89.06 102 ILE A C 1
ATOM 825 O O . ILE A 1 102 ? -7.798 -5.917 10.277 1.00 89.06 102 ILE A O 1
ATOM 829 N N . ASP A 1 103 ? -9.149 -7.517 9.409 1.00 90.19 103 ASP A N 1
ATOM 830 C CA . ASP A 1 103 ? -9.499 -6.865 8.156 1.00 90.19 103 ASP A CA 1
ATOM 831 C C . ASP A 1 103 ? -11.020 -6.816 7.975 1.00 90.19 103 ASP A C 1
ATOM 833 O O . ASP A 1 103 ? -11.771 -7.369 8.781 1.00 90.19 103 ASP A O 1
ATOM 837 N N . TYR A 1 104 ? -11.460 -6.096 6.950 1.00 92.00 104 TYR A N 1
ATOM 838 C CA . TYR A 1 104 ? -12.849 -5.697 6.741 1.00 92.00 104 TYR A CA 1
ATOM 839 C C . TYR A 1 104 ? -13.306 -6.220 5.380 1.00 92.00 104 TYR A C 1
ATOM 841 O O . TYR A 1 104 ? -12.666 -5.908 4.374 1.00 92.00 104 TYR A O 1
ATOM 849 N N . LYS A 1 105 ? -14.397 -6.995 5.324 1.00 89.94 105 LYS A N 1
ATOM 850 C CA . LYS A 1 105 ? -14.898 -7.600 4.071 1.00 89.94 105 LYS A CA 1
ATOM 851 C C . LYS A 1 105 ? -15.197 -6.545 3.006 1.00 89.94 105 LYS A C 1
ATOM 853 O O . LYS A 1 105 ? -14.877 -6.744 1.840 1.00 89.94 105 LYS A O 1
ATOM 858 N N . ASP A 1 106 ? -15.775 -5.423 3.420 1.00 89.38 106 ASP A N 1
ATOM 859 C CA . ASP A 1 106 ? -16.116 -4.286 2.560 1.00 89.38 106 ASP A CA 1
ATOM 860 C C . ASP A 1 106 ? -14.959 -3.287 2.340 1.00 89.38 106 ASP A C 1
ATOM 862 O O . ASP A 1 106 ? -15.098 -2.319 1.592 1.00 89.38 106 ASP A O 1
ATOM 866 N N . GLY A 1 107 ? -13.816 -3.480 3.008 1.00 87.44 107 GLY A N 1
ATOM 867 C CA . GLY A 1 107 ? -12.687 -2.544 3.014 1.00 87.44 107 GLY A CA 1
ATOM 868 C C . GLY A 1 107 ? -12.938 -1.219 3.756 1.00 87.44 107 GLY A C 1
ATOM 869 O O . GLY A 1 107 ? -12.031 -0.380 3.844 1.00 87.44 107 GLY A O 1
ATOM 870 N N . ASN A 1 108 ? -14.126 -1.008 4.328 1.00 89.38 108 ASN A N 1
ATOM 871 C CA . ASN A 1 108 ? -14.497 0.202 5.047 1.00 89.38 108 ASN A CA 1
ATOM 872 C C . ASN A 1 108 ? -14.257 0.052 6.553 1.00 89.38 108 ASN A C 1
ATOM 874 O O . ASN A 1 108 ? -15.058 -0.500 7.300 1.00 89.38 108 ASN A O 1
ATOM 878 N N . LYS A 1 109 ? -13.183 0.679 7.044 1.00 91.62 109 LYS A N 1
ATOM 879 C CA . LYS A 1 109 ? -12.793 0.617 8.466 1.00 91.62 109 LYS A CA 1
ATOM 880 C C . LYS A 1 109 ? -13.785 1.262 9.433 1.00 91.62 109 LYS A C 1
ATOM 882 O O . LYS A 1 109 ? -13.619 1.099 10.638 1.00 91.62 109 LYS A O 1
ATOM 887 N N . ARG A 1 110 ? -14.756 2.040 8.939 1.00 93.75 110 ARG A N 1
ATOM 888 C CA . ARG A 1 110 ? -15.830 2.600 9.773 1.00 93.75 110 ARG A CA 1
ATOM 889 C C . ARG A 1 110 ? -16.932 1.584 10.049 1.00 93.75 110 ARG A C 1
ATOM 891 O O . ARG A 1 110 ? -17.618 1.727 11.053 1.00 93.75 110 ARG A O 1
ATOM 898 N N . ASN A 1 111 ? -17.090 0.585 9.183 1.00 94.31 111 ASN A N 1
ATOM 899 C CA . ASN A 1 111 ? -18.059 -0.478 9.371 1.00 94.31 111 ASN A CA 1
ATOM 900 C C . ASN A 1 111 ? -17.485 -1.524 10.335 1.00 94.31 111 ASN A C 1
ATOM 902 O O . ASN A 1 111 ? -16.788 -2.458 9.933 1.00 94.31 111 ASN A O 1
ATOM 906 N N . LEU A 1 112 ? -17.737 -1.313 11.626 1.00 95.50 112 LEU A N 1
ATOM 907 C CA . LEU A 1 112 ? -17.241 -2.151 12.717 1.00 95.50 112 LEU A CA 1
ATOM 908 C C . LEU A 1 112 ? -18.179 -3.315 13.054 1.00 95.50 112 LEU A C 1
ATOM 910 O O . LEU A 1 112 ? -17.947 -3.983 14.058 1.00 95.50 112 LEU A O 1
ATOM 914 N N . HIS A 1 113 ? -19.198 -3.573 12.229 1.00 96.12 113 HIS A N 1
ATOM 915 C CA . HIS A 1 113 ? -20.126 -4.667 12.467 1.00 96.12 113 HIS A CA 1
ATOM 916 C C . HIS A 1 113 ? -19.399 -6.017 12.481 1.00 96.12 113 HIS A C 1
ATOM 918 O O . HIS A 1 113 ? -18.593 -6.284 11.586 1.00 96.12 113 HIS A O 1
ATOM 924 N N . TYR A 1 114 ? -19.672 -6.884 13.461 1.00 94.56 114 TYR A N 1
ATOM 925 C CA . TYR A 1 114 ? -18.922 -8.139 13.635 1.00 94.56 114 TYR A CA 1
ATOM 926 C C . TYR A 1 114 ? -18.919 -9.012 12.371 1.00 94.56 114 TYR A C 1
ATOM 928 O O . TYR A 1 114 ? -17.891 -9.593 12.028 1.00 94.56 114 TYR A O 1
ATOM 936 N N . SER A 1 115 ? -20.031 -9.042 11.625 1.00 94.56 115 SER A N 1
ATOM 937 C CA . SER A 1 115 ? -20.142 -9.802 10.372 1.00 94.56 115 SER A CA 1
ATOM 938 C C . SER A 1 115 ? -19.219 -9.290 9.257 1.00 94.56 115 SER A C 1
ATOM 940 O O . SER A 1 115 ? -18.903 -10.050 8.338 1.00 94.56 115 SER A O 1
ATOM 942 N N . ASN A 1 116 ? -18.765 -8.033 9.333 1.00 94.25 116 ASN A N 1
ATOM 943 C CA . ASN A 1 116 ? -17.821 -7.421 8.398 1.00 94.25 116 ASN A CA 1
ATOM 944 C C . ASN A 1 116 ? -16.355 -7.703 8.768 1.00 94.25 116 ASN A C 1
ATOM 946 O O . ASN A 1 116 ? -15.470 -7.564 7.926 1.00 94.25 116 ASN A O 1
ATOM 950 N N . LEU A 1 117 ? -16.076 -8.101 10.010 1.00 93.38 117 LEU A N 1
ATOM 951 C CA . LEU A 1 117 ? -14.715 -8.334 10.481 1.00 93.38 117 LEU A CA 1
ATOM 952 C C . LEU A 1 117 ? -14.238 -9.732 10.073 1.00 93.38 117 LEU A C 1
ATOM 954 O O . LEU A 1 117 ? -14.963 -10.719 10.186 1.00 93.38 117 LEU A O 1
ATOM 958 N N . MET A 1 118 ? -12.991 -9.826 9.617 1.00 90.50 118 MET A N 1
ATOM 959 C CA . MET A 1 118 ? -12.318 -11.095 9.342 1.00 90.50 118 MET A CA 1
ATOM 960 C C . MET A 1 118 ? -10.908 -11.104 9.908 1.00 90.50 118 MET A C 1
ATOM 962 O O . MET A 1 118 ? -10.251 -10.069 10.022 1.00 90.50 118 MET A O 1
ATOM 966 N N . ILE A 1 119 ? -10.426 -12.298 10.231 1.00 88.12 119 ILE A N 1
ATOM 967 C CA . ILE A 1 119 ? -9.049 -12.506 10.662 1.00 88.12 119 ILE A CA 1
ATOM 968 C C . ILE A 1 119 ? -8.231 -12.901 9.446 1.00 88.12 119 ILE A C 1
ATOM 970 O O . ILE A 1 119 ? -8.545 -13.867 8.757 1.00 88.12 119 ILE A O 1
ATOM 974 N N . VAL A 1 120 ? -7.155 -12.166 9.216 1.00 86.00 120 VAL A N 1
ATOM 975 C CA . VAL A 1 120 ? -6.181 -12.453 8.166 1.00 86.00 120 VAL A CA 1
ATOM 976 C C . VAL A 1 120 ? -4.802 -12.593 8.766 1.00 86.00 120 VAL A C 1
ATOM 978 O O . VAL A 1 120 ? -4.455 -11.970 9.772 1.00 86.00 120 VAL A O 1
ATOM 981 N N . GLU A 1 121 ? -3.982 -13.412 8.123 1.00 80.38 121 GLU A N 1
ATOM 982 C CA . GLU A 1 121 ? -2.568 -13.479 8.444 1.00 80.38 121 GLU A CA 1
ATOM 983 C C . GLU A 1 121 ? -1.892 -12.158 8.067 1.00 80.38 121 GLU A C 1
ATOM 985 O O . GLU A 1 121 ? -2.084 -11.596 6.987 1.00 80.38 121 GLU A O 1
ATOM 990 N N . LYS A 1 122 ? -1.107 -11.624 8.998 1.00 71.62 122 LYS A N 1
ATOM 991 C CA . LYS A 1 122 ? -0.403 -10.363 8.840 1.00 71.62 122 LYS A CA 1
ATOM 992 C C . LYS A 1 122 ? 0.722 -10.565 7.831 1.00 71.62 122 LYS A C 1
ATOM 994 O O . LYS A 1 122 ? 1.786 -11.082 8.165 1.00 71.62 122 LYS A O 1
ATOM 999 N N . ILE A 1 123 ? 0.505 -10.107 6.602 1.00 63.41 123 ILE A N 1
ATOM 1000 C CA . ILE A 1 123 ? 1.568 -10.033 5.601 1.00 63.41 123 ILE A CA 1
ATOM 1001 C C . ILE A 1 123 ? 2.550 -8.955 6.066 1.00 63.41 123 ILE A C 1
ATOM 1003 O O . ILE A 1 123 ? 2.232 -7.764 6.113 1.00 63.41 123 ILE A O 1
ATOM 1007 N N . HIS A 1 124 ? 3.745 -9.375 6.475 1.00 60.50 124 HIS A N 1
ATOM 1008 C CA . HIS A 1 124 ? 4.803 -8.439 6.824 1.00 60.50 124 HIS A CA 1
ATOM 1009 C C . HIS A 1 124 ? 5.250 -7.685 5.569 1.00 60.50 124 HIS A C 1
ATOM 1011 O O . HIS A 1 124 ? 5.536 -8.285 4.532 1.00 60.50 124 HIS A O 1
ATOM 1017 N N . VAL A 1 125 ? 5.336 -6.359 5.669 1.00 55.81 125 VAL A N 1
ATOM 1018 C CA . VAL A 1 125 ? 6.002 -5.532 4.654 1.00 55.81 125 VAL A CA 1
ATOM 1019 C C . VAL A 1 125 ? 7.457 -6.003 4.564 1.00 55.81 125 VAL A C 1
ATOM 1021 O O . VAL A 1 125 ? 8.077 -6.229 5.603 1.00 55.81 125 VAL A O 1
ATOM 1024 N N . ASN A 1 126 ? 7.984 -6.188 3.351 1.00 56.16 126 ASN A N 1
ATOM 1025 C CA . ASN A 1 126 ? 9.272 -6.852 3.082 1.00 56.16 126 ASN A CA 1
ATOM 1026 C C . ASN A 1 126 ? 9.318 -8.363 3.388 1.00 56.16 126 ASN A C 1
ATOM 1028 O O . ASN A 1 126 ? 10.407 -8.929 3.515 1.00 56.16 126 ASN A O 1
ATOM 1032 N N . SER A 1 127 ? 8.172 -9.042 3.499 1.00 67.25 127 SER A N 1
ATOM 1033 C CA . SER A 1 127 ? 8.159 -10.509 3.519 1.00 67.25 127 SER A CA 1
ATOM 1034 C C . SER A 1 127 ? 8.761 -11.066 2.224 1.00 67.25 127 SER A C 1
ATOM 1036 O O . SER A 1 127 ? 8.583 -10.514 1.134 1.00 67.25 127 SER A O 1
ATOM 1038 N N . LYS A 1 128 ? 9.540 -12.149 2.342 1.00 80.00 128 LYS A N 1
ATOM 1039 C CA . LYS A 1 128 ? 10.076 -12.843 1.166 1.00 80.00 128 LYS A CA 1
ATOM 1040 C C . LYS A 1 128 ? 8.897 -13.352 0.333 1.00 80.00 128 LYS A C 1
ATOM 1042 O O . LYS A 1 128 ? 8.049 -14.065 0.855 1.00 80.00 128 LYS A O 1
ATOM 1047 N N . LEU A 1 129 ? 8.871 -12.990 -0.950 1.00 86.38 129 LEU A N 1
ATOM 1048 C CA . LEU A 1 129 ? 7.868 -13.476 -1.899 1.00 86.38 129 LEU A CA 1
ATOM 1049 C C . LEU A 1 129 ? 7.949 -14.999 -2.027 1.00 86.38 129 LEU A C 1
ATOM 1051 O O . LEU A 1 129 ? 9.039 -15.548 -2.210 1.00 86.38 129 LEU A O 1
ATOM 1055 N N . ASN A 1 130 ? 6.796 -15.663 -2.010 1.00 88.62 130 ASN A N 1
ATOM 1056 C CA . ASN A 1 130 ? 6.696 -17.100 -2.228 1.00 88.62 130 ASN A CA 1
ATOM 1057 C C . ASN A 1 130 ? 6.420 -17.427 -3.703 1.00 88.62 130 ASN A C 1
ATOM 1059 O O . ASN A 1 130 ? 6.024 -16.576 -4.499 1.00 88.62 130 ASN A O 1
ATOM 1063 N N . ARG A 1 131 ? 6.574 -18.703 -4.090 1.00 87.50 131 ARG A N 1
ATOM 1064 C CA . ARG A 1 131 ? 6.319 -19.155 -5.476 1.00 87.50 131 ARG A CA 1
ATOM 1065 C C . ARG A 1 131 ? 4.905 -18.813 -5.968 1.00 87.50 131 ARG A C 1
ATOM 1067 O O . ARG A 1 131 ? 4.752 -18.443 -7.130 1.00 87.50 131 ARG A O 1
ATOM 1074 N N . LYS A 1 132 ? 3.891 -18.900 -5.095 1.00 87.75 132 LYS A N 1
ATOM 1075 C CA . LYS A 1 132 ? 2.498 -18.530 -5.412 1.00 87.75 132 LYS A CA 1
ATOM 1076 C C . LYS A 1 132 ? 2.375 -17.038 -5.742 1.00 87.75 132 LYS A C 1
ATOM 1078 O O . LYS A 1 132 ? 1.784 -16.693 -6.764 1.00 87.75 132 LYS A O 1
ATOM 1083 N N . ASP A 1 133 ? 3.015 -16.182 -4.949 1.00 88.38 133 ASP A N 1
ATOM 1084 C CA . ASP A 1 133 ? 3.024 -14.729 -5.160 1.00 88.38 133 ASP A CA 1
ATOM 1085 C C . ASP A 1 133 ? 3.711 -14.377 -6.477 1.00 88.38 133 ASP A C 1
ATOM 1087 O O . ASP A 1 133 ? 3.179 -13.603 -7.268 1.00 88.38 133 ASP A O 1
ATOM 1091 N N . ILE A 1 134 ? 4.851 -15.013 -6.773 1.00 91.50 134 ILE A N 1
ATOM 1092 C CA . ILE A 1 134 ? 5.569 -14.837 -8.044 1.00 91.50 134 ILE A CA 1
ATOM 1093 C C . ILE A 1 134 ? 4.676 -15.201 -9.236 1.00 91.50 134 ILE A C 1
ATOM 1095 O O . ILE A 1 134 ? 4.676 -14.494 -10.245 1.00 91.50 134 ILE A O 1
ATOM 1099 N N . LEU A 1 135 ? 3.910 -16.290 -9.139 1.00 91.19 135 LEU A N 1
ATOM 1100 C CA . LEU A 1 135 ? 3.009 -16.729 -10.205 1.00 91.19 135 LEU A CA 1
ATOM 1101 C C . LEU A 1 135 ? 1.873 -15.717 -10.422 1.00 91.19 135 LEU A C 1
ATOM 1103 O O . LEU A 1 135 ? 1.550 -15.377 -11.563 1.00 91.19 135 LEU A O 1
ATOM 1107 N N . HIS A 1 136 ? 1.339 -15.166 -9.331 1.00 90.12 136 HIS A N 1
ATOM 1108 C CA . HIS A 1 136 ? 0.314 -14.130 -9.371 1.00 90.12 136 HIS A CA 1
ATOM 1109 C C . HIS A 1 136 ? 0.857 -12.810 -9.947 1.00 90.12 136 HIS A C 1
ATOM 1111 O O . HIS A 1 136 ? 0.253 -12.246 -10.858 1.00 90.12 136 HIS A O 1
ATOM 1117 N N . ILE A 1 137 ? 2.039 -12.365 -9.509 1.00 92.38 137 ILE A N 1
ATOM 1118 C CA . ILE A 1 137 ? 2.752 -11.201 -10.057 1.00 92.38 137 ILE A CA 1
ATOM 1119 C C . ILE A 1 137 ? 2.963 -11.368 -11.568 1.00 92.38 137 ILE A C 1
ATOM 1121 O O . ILE A 1 137 ? 2.634 -10.468 -12.340 1.00 92.38 137 ILE A O 1
ATOM 1125 N N . LYS A 1 138 ? 3.455 -12.531 -12.022 1.00 92.69 138 LYS A N 1
ATOM 1126 C CA . LYS A 1 138 ? 3.660 -12.813 -13.455 1.00 92.69 138 LYS A CA 1
ATOM 1127 C C . LYS A 1 138 ? 2.349 -12.754 -14.247 1.00 92.69 138 LYS A C 1
ATOM 1129 O O . LYS A 1 138 ? 2.332 -12.179 -15.335 1.00 92.69 138 LYS A O 1
ATOM 1134 N N . LYS A 1 139 ? 1.247 -13.280 -13.699 1.00 93.75 139 LYS A N 1
ATOM 1135 C CA . LYS A 1 139 ? -0.091 -13.185 -14.310 1.00 93.75 139 LYS A CA 1
ATOM 1136 C C . LYS A 1 139 ? -0.542 -11.727 -14.444 1.00 93.75 139 LYS A C 1
ATOM 1138 O O . LYS A 1 139 ? -0.966 -11.321 -15.520 1.00 93.75 139 LYS A O 1
ATOM 1143 N N . GLN A 1 140 ? -0.384 -10.925 -13.393 1.00 90.88 140 GLN A N 1
ATOM 1144 C CA . GLN A 1 140 ? -0.743 -9.503 -13.382 1.00 90.88 140 GLN A CA 1
ATOM 1145 C C . GLN A 1 140 ? 0.088 -8.661 -14.364 1.00 90.88 140 GLN A C 1
ATOM 1147 O O . GLN A 1 140 ? -0.459 -7.798 -15.048 1.00 90.88 140 GLN A O 1
ATOM 1152 N N . ILE A 1 141 ? 1.388 -8.947 -14.490 1.00 92.81 141 ILE A N 1
ATOM 1153 C CA . ILE A 1 141 ? 2.256 -8.316 -15.496 1.00 92.81 141 ILE A CA 1
ATOM 1154 C C . ILE A 1 141 ? 1.795 -8.681 -16.912 1.00 92.81 141 ILE A C 1
ATOM 1156 O O . ILE A 1 141 ? 1.764 -7.811 -17.780 1.00 92.81 141 ILE A O 1
ATOM 1160 N N . LYS A 1 142 ? 1.423 -9.948 -17.155 1.00 92.44 142 LYS A N 1
ATOM 1161 C CA . LYS A 1 142 ? 0.925 -10.409 -18.464 1.00 92.44 142 LYS A CA 1
ATOM 1162 C C . LYS A 1 142 ? -0.384 -9.716 -18.861 1.00 92.44 142 LYS A C 1
ATOM 1164 O O . LYS A 1 142 ? -0.589 -9.456 -20.038 1.00 92.44 142 LYS A O 1
ATOM 1169 N N . LEU A 1 143 ? -1.220 -9.373 -17.882 1.00 92.44 143 LEU A N 1
ATOM 1170 C CA . LEU A 1 143 ? -2.439 -8.576 -18.068 1.00 92.44 143 LEU A CA 1
ATOM 1171 C C . LEU A 1 143 ? -2.166 -7.077 -18.310 1.00 92.44 143 LEU A C 1
ATOM 1173 O O . LEU A 1 143 ? -3.108 -6.315 -18.487 1.00 92.44 143 LEU A O 1
ATOM 1177 N N . GLY A 1 144 ? -0.904 -6.633 -18.296 1.00 91.44 144 GLY A N 1
ATOM 1178 C CA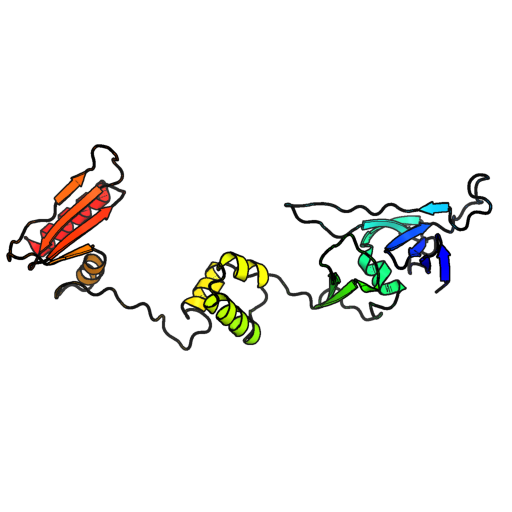 . GLY A 1 144 ? -0.536 -5.244 -18.576 1.00 91.44 144 GLY A CA 1
ATOM 1179 C C . GLY A 1 144 ? -0.735 -4.280 -17.406 1.00 91.44 144 GLY A C 1
ATOM 1180 O O . GLY A 1 144 ? -0.723 -3.067 -17.608 1.00 91.44 144 GLY A O 1
ATOM 1181 N N . MET A 1 145 ? -0.901 -4.776 -16.174 1.00 87.50 145 MET A N 1
ATOM 1182 C CA . MET A 1 145 ? -1.064 -3.884 -15.026 1.00 87.50 145 MET A CA 1
ATOM 1183 C C . MET A 1 145 ? 0.205 -3.056 -14.738 1.00 87.50 145 MET A C 1
ATOM 1185 O O . MET A 1 145 ? 1.323 -3.573 -14.853 1.00 87.50 145 MET A O 1
ATOM 1189 N N . PRO A 1 146 ? 0.060 -1.789 -14.294 1.00 92.00 146 PRO A N 1
ATOM 1190 C CA . PRO A 1 146 ? 1.195 -0.946 -13.927 1.00 92.00 146 PRO A CA 1
ATOM 1191 C C . PRO A 1 146 ? 2.035 -1.573 -12.808 1.00 92.00 146 PRO A C 1
ATOM 1193 O O . PRO A 1 146 ? 1.499 -1.959 -11.765 1.00 92.00 146 PRO A O 1
ATOM 1196 N N . LEU A 1 147 ? 3.361 -1.616 -12.981 1.00 91.75 147 LEU A N 1
ATOM 1197 C CA . LEU A 1 147 ? 4.280 -2.276 -12.039 1.00 91.75 147 LEU A CA 1
ATOM 1198 C C . LEU A 1 147 ? 4.182 -1.689 -10.627 1.00 91.75 147 LEU A C 1
ATOM 1200 O O . LEU A 1 147 ? 4.172 -2.437 -9.653 1.00 91.75 147 LEU A O 1
ATOM 1204 N N . ARG A 1 148 ? 4.016 -0.367 -10.518 1.00 89.00 148 ARG A N 1
ATOM 1205 C CA . ARG A 1 148 ? 3.782 0.338 -9.252 1.00 89.00 148 ARG A CA 1
ATOM 1206 C C . ARG A 1 148 ? 2.547 -0.165 -8.493 1.00 89.00 148 ARG A C 1
ATOM 1208 O O . ARG A 1 148 ? 2.588 -0.274 -7.270 1.00 89.00 148 ARG A O 1
ATOM 1215 N N . LYS A 1 149 ? 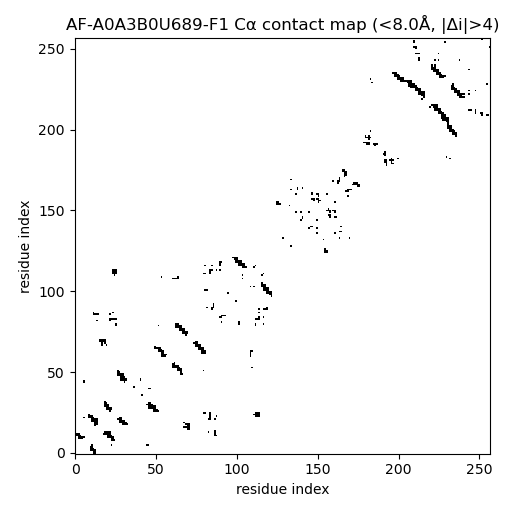1.456 -0.493 -9.198 1.00 84.25 149 LYS A N 1
ATOM 1216 C CA . LYS A 1 149 ? 0.223 -1.017 -8.582 1.00 84.25 149 LYS A CA 1
ATOM 1217 C C . LYS A 1 149 ? 0.452 -2.423 -8.033 1.00 84.25 149 LYS A C 1
ATOM 1219 O O . LYS A 1 149 ? 0.080 -2.704 -6.900 1.00 84.25 149 LYS A O 1
ATOM 1224 N N . ILE A 1 150 ? 1.122 -3.271 -8.809 1.00 89.69 150 ILE A N 1
ATOM 1225 C CA . ILE A 1 150 ? 1.495 -4.630 -8.397 1.00 89.69 150 ILE A CA 1
ATOM 1226 C C . ILE A 1 150 ? 2.417 -4.567 -7.170 1.00 89.69 150 ILE A C 1
ATOM 1228 O O . ILE A 1 150 ? 2.171 -5.227 -6.167 1.00 89.69 150 ILE A O 1
ATOM 1232 N N . ALA A 1 151 ? 3.431 -3.704 -7.210 1.00 87.94 151 ALA A N 1
ATOM 1233 C CA . ALA A 1 151 ? 4.372 -3.487 -6.115 1.00 87.94 151 ALA A CA 1
ATOM 1234 C C . ALA A 1 151 ? 3.666 -3.102 -4.804 1.00 87.94 151 ALA A C 1
ATOM 1236 O O . ALA A 1 151 ? 3.972 -3.652 -3.748 1.00 87.94 151 ALA A O 1
ATOM 1237 N N . TYR A 1 152 ? 2.666 -2.218 -4.890 1.00 82.44 152 TYR A N 1
ATOM 1238 C CA . TYR A 1 152 ? 1.846 -1.824 -3.749 1.00 82.44 152 TYR A CA 1
ATOM 1239 C C . TYR A 1 152 ? 1.062 -2.997 -3.147 1.00 82.44 152 TYR A C 1
ATOM 1241 O O . TYR A 1 152 ? 1.068 -3.163 -1.930 1.00 82.44 152 TYR A O 1
ATOM 1249 N N . VAL A 1 153 ? 0.421 -3.818 -3.987 1.00 82.12 153 VAL A N 1
ATOM 1250 C CA . VAL A 1 153 ? -0.372 -4.980 -3.545 1.00 82.12 153 VAL A CA 1
ATOM 1251 C C . VAL A 1 153 ? 0.502 -6.012 -2.834 1.00 82.12 153 VAL A C 1
ATOM 1253 O O . VAL A 1 153 ? 0.116 -6.525 -1.790 1.00 82.12 153 VAL A O 1
ATOM 1256 N N . PHE A 1 154 ? 1.693 -6.282 -3.369 1.00 84.81 154 PHE A N 1
ATOM 1257 C CA . PHE A 1 154 ? 2.612 -7.281 -2.816 1.00 84.81 154 PHE A CA 1
ATOM 1258 C C . PHE A 1 154 ? 3.576 -6.724 -1.758 1.00 84.81 154 PHE A C 1
ATOM 1260 O O . PHE A 1 154 ? 4.406 -7.467 -1.244 1.00 84.81 154 PHE A O 1
ATOM 1267 N N . GLY A 1 155 ? 3.493 -5.432 -1.420 1.00 81.38 155 GLY A N 1
ATOM 1268 C CA . GLY A 1 155 ? 4.340 -4.816 -0.394 1.00 81.38 155 GLY A CA 1
ATOM 1269 C C . GLY A 1 155 ? 5.840 -4.866 -0.711 1.00 81.38 155 GLY A C 1
ATOM 1270 O O . GLY A 1 155 ? 6.653 -5.017 0.200 1.00 81.38 155 GLY A O 1
ATOM 1271 N N . VAL A 1 156 ? 6.197 -4.758 -1.994 1.00 87.12 156 VAL A N 1
ATOM 1272 C CA . VAL A 1 156 ? 7.572 -4.836 -2.519 1.00 87.12 156 VAL A CA 1
ATOM 1273 C C . VAL A 1 156 ? 7.919 -3.594 -3.336 1.00 87.12 156 VAL A C 1
ATOM 1275 O O . VAL A 1 156 ? 7.041 -2.818 -3.707 1.00 87.12 156 VAL A O 1
ATOM 1278 N N . SER A 1 157 ? 9.202 -3.375 -3.634 1.00 88.69 157 SER A N 1
ATOM 1279 C CA . SER A 1 157 ? 9.594 -2.239 -4.477 1.00 88.69 157 SER A CA 1
ATOM 1280 C C . SER A 1 157 ? 9.239 -2.478 -5.948 1.00 88.69 157 SER A C 1
ATOM 1282 O O . SER A 1 157 ? 9.283 -3.604 -6.449 1.00 88.69 157 SER A O 1
ATOM 1284 N N . GLU A 1 158 ? 8.950 -1.405 -6.686 1.00 90.44 158 GLU A N 1
ATOM 1285 C CA . GLU A 1 158 ? 8.725 -1.480 -8.137 1.00 90.44 158 GLU A CA 1
ATOM 1286 C C . GLU A 1 158 ? 9.924 -2.107 -8.865 1.00 90.44 158 GLU A C 1
ATOM 1288 O O . GLU A 1 158 ? 9.766 -2.900 -9.794 1.00 90.44 158 GLU A O 1
ATOM 1293 N N . MET A 1 159 ? 11.133 -1.845 -8.364 1.00 90.94 159 MET A N 1
ATOM 1294 C CA . MET A 1 159 ? 12.359 -2.471 -8.842 1.00 90.94 159 MET A CA 1
ATOM 1295 C C . MET A 1 159 ? 12.345 -3.998 -8.671 1.00 90.94 159 MET A C 1
ATOM 1297 O O . MET A 1 159 ? 12.780 -4.705 -9.578 1.00 90.94 159 MET A O 1
ATOM 1301 N N . GLN A 1 160 ? 11.825 -4.533 -7.561 1.00 90.56 160 GLN A N 1
ATOM 1302 C CA . GLN A 1 160 ? 11.691 -5.984 -7.371 1.00 90.56 160 GLN A CA 1
ATOM 1303 C C . GLN A 1 160 ? 10.706 -6.599 -8.369 1.00 90.56 160 GLN A C 1
ATOM 1305 O O . GLN A 1 160 ? 11.019 -7.631 -8.964 1.00 90.56 160 GLN A O 1
ATOM 1310 N N . ILE A 1 161 ? 9.568 -5.944 -8.615 1.00 92.94 161 ILE A N 1
ATOM 1311 C CA . ILE A 1 161 ? 8.615 -6.381 -9.646 1.00 92.94 161 ILE A CA 1
ATOM 1312 C C . ILE A 1 161 ? 9.270 -6.356 -11.031 1.00 92.94 161 ILE A C 1
ATOM 1314 O O . ILE A 1 161 ? 9.133 -7.311 -11.795 1.00 92.94 161 ILE A O 1
ATOM 1318 N N . ASN A 1 162 ? 10.046 -5.315 -11.344 1.00 91.38 162 ASN A N 1
ATOM 1319 C CA . ASN A 1 162 ? 10.762 -5.230 -12.613 1.00 91.38 162 ASN A CA 1
ATOM 1320 C C . ASN A 1 162 ? 11.817 -6.341 -12.758 1.00 91.38 162 ASN A C 1
ATOM 1322 O O . ASN A 1 162 ? 11.924 -6.946 -13.819 1.00 91.38 162 ASN A O 1
ATOM 1326 N N . ARG A 1 163 ? 12.541 -6.690 -11.685 1.00 88.25 163 ARG A N 1
ATOM 1327 C CA . ARG A 1 163 ? 13.477 -7.831 -11.673 1.00 88.25 163 ARG A CA 1
ATOM 1328 C C . ARG A 1 163 ? 12.781 -9.175 -11.891 1.00 88.25 163 ARG A C 1
ATOM 1330 O O . ARG A 1 163 ? 13.338 -10.047 -12.551 1.00 88.25 163 ARG A O 1
ATOM 1337 N N . ILE A 1 164 ? 11.571 -9.352 -11.360 1.00 90.25 164 ILE A N 1
ATOM 1338 C CA . ILE A 1 164 ? 10.753 -10.552 -11.606 1.00 90.25 164 ILE A CA 1
ATOM 1339 C C . ILE A 1 164 ? 10.275 -10.578 -13.062 1.00 90.25 164 ILE A C 1
ATOM 1341 O O . ILE A 1 164 ? 10.334 -11.623 -13.711 1.00 90.25 164 ILE A O 1
ATOM 1345 N N . LYS A 1 165 ? 9.855 -9.425 -13.599 1.00 89.12 165 LYS A N 1
ATOM 1346 C CA . LYS A 1 165 ? 9.448 -9.260 -15.002 1.00 89.12 165 LYS A CA 1
ATOM 1347 C C . LYS A 1 165 ? 10.577 -9.611 -15.970 1.00 89.12 165 LYS A C 1
ATOM 1349 O O . LYS A 1 165 ? 10.344 -10.323 -16.941 1.00 89.12 165 LYS A O 1
ATOM 1354 N N . THR A 1 166 ? 11.787 -9.115 -15.719 1.00 83.19 166 THR A N 1
ATOM 1355 C CA . THR A 1 166 ? 12.961 -9.360 -16.573 1.00 83.19 166 THR A CA 1
ATOM 1356 C C . THR A 1 166 ? 13.566 -10.752 -16.383 1.00 83.19 166 THR A C 1
ATOM 1358 O O . THR A 1 166 ? 14.450 -11.138 -17.148 1.00 83.19 166 THR A O 1
ATOM 1361 N N . GLY A 1 167 ? 13.105 -11.509 -15.381 1.00 82.12 167 GLY A N 1
ATOM 1362 C CA . GLY A 1 167 ? 13.666 -12.808 -15.016 1.00 82.12 167 GLY A CA 1
ATOM 1363 C C . GLY A 1 167 ? 15.033 -12.720 -14.331 1.00 82.12 167 GLY A C 1
ATOM 1364 O O . GLY A 1 167 ? 15.720 -13.732 -14.237 1.00 82.12 167 GLY A O 1
ATOM 1365 N N . GLU A 1 168 ? 15.435 -11.533 -13.860 1.00 78.94 168 GLU A N 1
ATOM 1366 C CA . GLU A 1 168 ? 16.627 -11.338 -13.021 1.00 78.94 168 GLU A CA 1
ATOM 1367 C C . GLU A 1 168 ? 16.457 -12.024 -11.662 1.00 78.94 168 GLU A C 1
ATOM 1369 O O . GLU A 1 168 ? 17.357 -12.724 -11.209 1.00 78.94 168 GLU A O 1
ATOM 1374 N N . ASN A 1 169 ? 15.273 -11.888 -11.060 1.00 79.88 169 ASN A N 1
ATOM 1375 C CA . ASN A 1 169 ? 14.876 -12.620 -9.862 1.00 79.88 169 ASN A CA 1
ATOM 1376 C C . ASN A 1 169 ? 13.845 -13.692 -10.234 1.00 79.88 169 ASN A C 1
ATOM 1378 O O . ASN A 1 169 ? 12.903 -13.405 -10.972 1.00 79.88 169 ASN A O 1
ATOM 1382 N N . TRP A 1 170 ? 13.972 -14.902 -9.680 1.00 81.31 170 TRP A N 1
ATOM 1383 C CA . TRP A 1 170 ? 13.021 -16.009 -9.903 1.00 81.31 170 TRP A CA 1
ATOM 1384 C C . TRP A 1 170 ? 12.834 -16.409 -11.386 1.00 81.31 170 TRP A C 1
ATOM 1386 O O . TRP A 1 170 ? 11.767 -16.894 -11.789 1.00 81.31 170 TRP A O 1
ATOM 1396 N N . GLY A 1 171 ? 13.861 -16.177 -12.208 1.00 72.12 171 GLY A N 1
ATOM 1397 C CA . GLY A 1 171 ? 14.009 -16.742 -13.551 1.00 72.12 171 GLY A CA 1
ATOM 1398 C C . GLY A 1 171 ? 14.980 -17.925 -13.549 1.00 72.12 171 GLY A C 1
ATOM 1399 O O . GLY A 1 171 ? 15.769 -18.073 -12.620 1.00 72.12 171 GLY A O 1
ATOM 1400 N N . ASN A 1 172 ? 14.956 -18.746 -14.603 1.00 69.75 172 ASN A N 1
ATOM 1401 C CA . ASN A 1 172 ? 15.772 -19.968 -14.746 1.00 69.75 172 ASN A CA 1
ATOM 1402 C C . ASN A 1 172 ? 17.283 -19.706 -14.977 1.00 69.75 172 ASN A C 1
ATOM 1404 O O . ASN A 1 172 ? 17.965 -20.509 -15.603 1.00 69.75 172 ASN A O 1
ATOM 1408 N N . GLY A 1 173 ? 17.814 -18.586 -14.481 1.00 57.66 173 GLY A N 1
ATOM 1409 C CA . GLY A 1 173 ? 19.213 -18.194 -14.627 1.00 57.66 173 GLY A CA 1
ATOM 1410 C C . GLY A 1 173 ? 19.515 -17.509 -15.964 1.00 57.66 173 GLY A C 1
ATOM 1411 O O . GLY A 1 173 ? 19.176 -18.000 -17.035 1.00 57.66 173 GLY A O 1
ATOM 1412 N N . LYS A 1 174 ? 20.230 -16.382 -15.874 1.00 56.91 174 LYS A N 1
ATOM 1413 C CA . LYS A 1 174 ? 20.708 -15.480 -16.944 1.00 56.91 174 LYS A CA 1
ATOM 1414 C C . LYS A 1 174 ? 19.681 -14.449 -17.442 1.00 56.91 174 LYS A C 1
ATOM 1416 O O . LYS A 1 174 ? 18.669 -14.757 -18.068 1.00 56.91 174 LYS A O 1
ATOM 1421 N N . ARG A 1 175 ? 20.026 -13.171 -17.225 1.00 56.00 175 ARG A N 1
ATOM 1422 C CA . ARG A 1 175 ? 19.432 -12.001 -17.894 1.00 56.00 175 ARG A CA 1
ATOM 1423 C C . ARG A 1 175 ? 19.444 -12.242 -19.408 1.00 56.00 175 ARG A C 1
ATOM 1425 O O . ARG A 1 175 ? 20.512 -12.236 -20.014 1.00 56.00 175 ARG A O 1
ATOM 1432 N N . LYS A 1 176 ? 18.276 -12.377 -20.0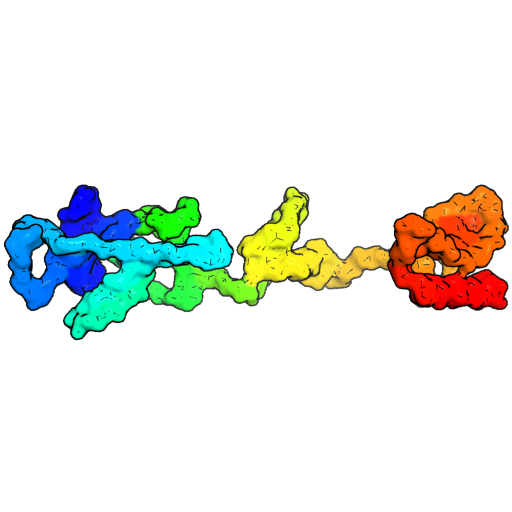43 1.00 62.31 176 LYS A N 1
ATOM 1433 C CA . LYS A 1 176 ? 18.150 -12.363 -21.514 1.00 62.31 176 LYS A CA 1
ATOM 1434 C C . LYS A 1 176 ? 18.171 -10.922 -22.045 1.00 62.31 176 LYS A C 1
ATOM 1436 O O . LYS A 1 176 ? 17.291 -10.523 -22.803 1.00 62.31 176 LYS A O 1
ATOM 1441 N N . ILE A 1 177 ? 19.141 -10.108 -21.622 1.00 63.28 177 ILE A N 1
ATOM 1442 C CA . ILE A 1 177 ? 19.370 -8.816 -22.278 1.00 63.28 177 ILE A CA 1
ATOM 1443 C C . ILE A 1 177 ? 20.033 -9.148 -23.610 1.00 63.28 177 ILE A C 1
ATOM 1445 O O . ILE A 1 177 ? 21.191 -9.564 -23.638 1.00 63.28 177 ILE A O 1
ATOM 1449 N N . LYS A 1 178 ? 19.289 -9.012 -24.713 1.00 67.00 178 LYS A N 1
ATOM 1450 C CA . LYS A 1 178 ? 19.881 -9.110 -26.049 1.00 67.00 178 LYS A CA 1
ATOM 1451 C C . LYS A 1 178 ? 20.956 -8.028 -26.148 1.00 67.00 178 LYS A C 1
ATOM 1453 O O . LYS A 1 178 ? 20.660 -6.847 -25.978 1.00 67.00 178 LYS A O 1
ATOM 1458 N N . VAL A 1 179 ? 22.206 -8.439 -26.355 1.00 70.88 179 VAL A N 1
ATOM 1459 C CA . VAL A 1 179 ? 23.327 -7.505 -26.508 1.00 70.88 179 VAL A CA 1
ATOM 1460 C C . VAL A 1 179 ? 23.037 -6.630 -27.731 1.00 70.88 179 VAL A C 1
ATOM 1462 O O . VAL A 1 179 ? 22.667 -7.178 -28.772 1.00 70.88 179 VAL A O 1
ATOM 1465 N N . PRO A 1 180 ? 23.167 -5.295 -27.637 1.00 79.75 180 PRO A N 1
ATOM 1466 C CA . PRO A 1 180 ? 22.935 -4.432 -28.785 1.00 79.75 180 PRO A CA 1
ATOM 1467 C C . PRO A 1 180 ? 23.940 -4.781 -29.893 1.00 79.75 180 PRO A C 1
ATOM 1469 O O . PRO A 1 180 ? 25.145 -4.897 -29.651 1.00 79.75 180 PRO A O 1
ATOM 1472 N N . VAL A 1 181 ? 23.428 -5.004 -31.106 1.00 86.19 181 VAL A N 1
ATOM 1473 C CA . VAL A 1 181 ? 24.222 -5.442 -32.262 1.00 86.19 181 VAL A CA 1
ATOM 1474 C C . VAL A 1 181 ? 24.553 -4.236 -33.137 1.00 86.19 181 VAL A C 1
ATOM 1476 O O . VAL A 1 181 ? 23.662 -3.552 -33.656 1.00 86.19 181 VAL A O 1
ATOM 1479 N N . ALA A 1 182 ? 25.851 -3.982 -33.304 1.00 88.69 182 ALA A N 1
ATOM 1480 C CA . ALA A 1 182 ? 26.355 -2.930 -34.178 1.00 88.69 182 ALA A CA 1
ATOM 1481 C C . ALA A 1 182 ? 25.932 -3.169 -35.648 1.00 88.69 182 ALA A C 1
ATOM 1483 O O . ALA A 1 182 ? 25.769 -4.317 -36.056 1.00 88.69 182 ALA A O 1
ATOM 1484 N N . PRO A 1 183 ? 25.735 -2.105 -36.451 1.00 89.56 183 PRO A N 1
ATOM 1485 C CA . PRO A 1 183 ? 25.372 -2.224 -37.870 1.00 89.56 183 PRO A CA 1
ATOM 1486 C C . PRO A 1 183 ? 26.429 -2.901 -38.751 1.00 89.56 183 PRO A C 1
ATOM 1488 O O . PRO A 1 183 ? 26.104 -3.346 -39.846 1.00 89.56 183 PRO A O 1
ATOM 1491 N N . PHE A 1 184 ? 27.681 -2.926 -38.300 1.00 90.31 184 PHE A N 1
ATOM 1492 C CA . PHE A 1 184 ? 28.827 -3.476 -39.013 1.00 90.31 184 PHE A CA 1
ATOM 1493 C C . PHE A 1 184 ? 29.845 -4.036 -38.011 1.00 90.31 184 PHE A C 1
ATOM 1495 O O . PHE A 1 184 ? 29.748 -3.789 -36.803 1.00 90.31 184 PHE A O 1
ATOM 1502 N N . GLU A 1 185 ? 30.815 -4.797 -38.509 1.00 88.94 185 GLU A N 1
ATOM 1503 C CA . GLU A 1 185 ? 31.850 -5.421 -37.686 1.00 88.94 185 GLU A CA 1
ATOM 1504 C C . GLU A 1 185 ? 32.867 -4.399 -37.167 1.00 88.94 185 GLU A C 1
ATOM 1506 O O . GLU A 1 185 ? 33.360 -3.543 -37.900 1.00 88.94 185 GLU A O 1
ATOM 1511 N N . ILE A 1 186 ? 33.172 -4.483 -35.871 1.00 89.81 186 ILE A N 1
ATOM 1512 C CA . ILE A 1 186 ? 34.112 -3.603 -35.169 1.00 89.81 186 ILE A CA 1
ATOM 1513 C C . ILE A 1 186 ? 35.013 -4.492 -34.310 1.00 89.81 186 ILE A C 1
ATOM 1515 O O . ILE A 1 186 ? 34.501 -5.260 -33.493 1.00 89.81 186 ILE A O 1
ATOM 1519 N N . LYS A 1 187 ? 36.339 -4.365 -34.477 1.00 88.62 187 LYS A N 1
ATOM 1520 C CA . LYS A 1 187 ? 37.342 -5.164 -33.746 1.00 88.62 187 LYS A CA 1
ATOM 1521 C C . LYS A 1 187 ? 37.346 -4.864 -32.242 1.00 88.62 187 LYS A C 1
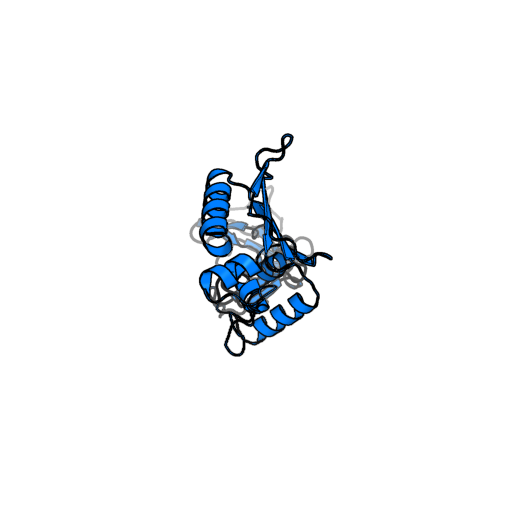ATOM 1523 O O . LYS A 1 187 ? 37.423 -5.781 -31.431 1.00 88.62 187 LYS A O 1
ATOM 1528 N N . ASP A 1 188 ? 37.221 -3.593 -31.852 1.00 89.25 188 ASP A N 1
ATOM 1529 C CA . ASP A 1 188 ? 37.160 -3.207 -30.438 1.00 89.25 188 ASP A CA 1
ATOM 1530 C C . ASP A 1 188 ? 35.756 -3.457 -29.858 1.00 89.25 188 ASP A C 1
ATOM 1532 O O . ASP A 1 188 ? 34.785 -2.763 -30.173 1.00 89.25 188 ASP A O 1
ATOM 1536 N N . GLY A 1 189 ? 35.652 -4.426 -28.944 1.00 85.88 189 GLY A N 1
ATOM 1537 C CA . GLY A 1 189 ? 34.402 -4.774 -28.268 1.00 85.88 189 GLY A CA 1
ATOM 1538 C C . GLY A 1 189 ? 33.777 -3.634 -27.452 1.00 85.88 189 GLY A C 1
ATOM 1539 O O . GLY A 1 189 ? 32.550 -3.596 -27.306 1.00 85.88 189 GLY A O 1
ATOM 1540 N N . ARG A 1 190 ? 34.572 -2.683 -26.937 1.00 87.31 190 ARG A N 1
ATOM 1541 C CA . ARG A 1 190 ? 34.060 -1.504 -26.216 1.00 87.31 190 ARG A CA 1
ATOM 1542 C C . ARG A 1 190 ? 33.397 -0.530 -27.184 1.00 87.31 190 ARG A C 1
ATOM 1544 O O . ARG A 1 190 ? 32.271 -0.100 -26.933 1.00 87.31 190 ARG A O 1
ATOM 1551 N N . ILE A 1 191 ? 34.052 -0.229 -28.305 1.00 89.25 191 ILE A N 1
ATOM 1552 C CA . ILE A 1 191 ? 33.498 0.657 -29.339 1.00 89.25 191 ILE A CA 1
ATOM 1553 C C . ILE A 1 191 ? 32.311 0.002 -30.036 1.00 89.25 191 ILE A C 1
ATOM 1555 O O . ILE A 1 191 ? 31.311 0.674 -30.269 1.00 89.25 191 ILE A O 1
ATOM 1559 N N . ARG A 1 192 ? 32.343 -1.315 -30.264 1.00 91.00 192 ARG A N 1
ATOM 1560 C CA . ARG A 1 192 ? 31.207 -2.073 -30.802 1.00 91.00 192 ARG A CA 1
ATOM 1561 C C . ARG A 1 192 ? 29.938 -1.874 -29.976 1.00 91.00 192 ARG A C 1
ATOM 1563 O O . ARG A 1 192 ? 28.901 -1.510 -30.525 1.00 91.00 192 ARG A O 1
ATOM 1570 N N . LYS A 1 193 ? 30.021 -2.103 -28.659 1.00 86.50 193 LYS A N 1
ATOM 1571 C CA . LYS A 1 193 ? 28.884 -1.924 -27.739 1.00 86.50 193 LYS A CA 1
ATOM 1572 C C . LYS A 1 193 ? 28.379 -0.485 -27.746 1.00 86.50 193 LYS A C 1
ATOM 1574 O O . LYS A 1 193 ? 27.175 -0.269 -27.689 1.00 86.50 193 LYS A O 1
ATOM 1579 N N . TYR A 1 194 ? 29.298 0.472 -27.823 1.00 88.62 194 TYR A N 1
ATOM 1580 C CA . TYR A 1 194 ? 28.973 1.890 -27.831 1.00 88.62 194 TYR A CA 1
ATOM 1581 C C . TYR A 1 194 ? 28.297 2.335 -29.137 1.00 88.62 194 TYR A C 1
ATOM 1583 O O . TYR A 1 194 ? 27.255 2.972 -29.104 1.00 88.62 194 TYR A O 1
ATOM 1591 N N . ILE A 1 195 ? 28.815 1.934 -30.298 1.00 90.75 195 ILE A N 1
ATOM 1592 C CA . ILE A 1 195 ? 28.208 2.226 -31.606 1.00 90.75 195 ILE A CA 1
ATOM 1593 C C . ILE A 1 195 ? 26.829 1.582 -31.746 1.00 90.75 195 ILE A C 1
ATOM 1595 O O . ILE A 1 195 ? 25.944 2.147 -32.381 1.00 90.75 195 ILE A O 1
ATOM 1599 N N . ALA A 1 196 ? 26.611 0.426 -31.122 1.00 88.69 196 ALA A N 1
ATOM 1600 C CA . ALA A 1 196 ? 25.318 -0.240 -31.156 1.00 88.69 196 ALA A CA 1
ATOM 1601 C C . ALA A 1 196 ? 24.186 0.549 -30.463 1.00 88.69 196 ALA A C 1
ATOM 1603 O O . ALA A 1 196 ? 23.025 0.195 -30.654 1.00 88.69 196 ALA A O 1
ATOM 1604 N N . THR A 1 197 ? 24.492 1.603 -29.692 1.00 90.31 197 THR A N 1
ATOM 1605 C CA . THR A 1 197 ? 23.478 2.502 -29.110 1.00 90.31 197 THR A CA 1
ATOM 1606 C C . THR A 1 197 ? 23.104 3.677 -30.017 1.00 90.31 197 THR A C 1
ATOM 1608 O O . THR A 1 197 ? 22.256 4.473 -29.631 1.00 90.31 197 THR A O 1
ATOM 1611 N N . PHE A 1 198 ? 23.757 3.843 -31.171 1.00 93.62 198 PHE A N 1
ATOM 1612 C CA . PHE A 1 198 ? 23.439 4.907 -32.124 1.00 93.62 198 PHE A CA 1
ATOM 1613 C C . PHE A 1 198 ? 22.257 4.501 -33.003 1.00 93.62 198 PHE A C 1
ATOM 1615 O O . PHE A 1 198 ? 22.134 3.342 -33.411 1.00 93.62 198 PHE A O 1
ATOM 1622 N N . ASP A 1 199 ? 21.449 5.486 -33.384 1.00 92.31 199 ASP A N 1
ATOM 1623 C CA . ASP A 1 199 ? 20.481 5.320 -34.459 1.00 92.31 199 ASP A CA 1
ATOM 1624 C C . ASP A 1 199 ? 21.232 5.141 -35.777 1.00 92.31 199 ASP A C 1
ATOM 1626 O O . ASP A 1 199 ? 22.157 5.896 -36.087 1.00 92.31 199 ASP A O 1
ATOM 1630 N N . LYS A 1 200 ? 20.842 4.132 -36.559 1.00 92.56 200 LYS A N 1
ATOM 1631 C CA . LYS A 1 200 ? 21.530 3.730 -37.791 1.00 92.56 200 LYS A CA 1
ATOM 1632 C C . LYS A 1 200 ? 20.613 3.843 -39.004 1.00 92.56 200 LYS A C 1
ATOM 1634 O O . LYS A 1 200 ? 19.530 3.267 -39.022 1.00 92.56 200 LYS A O 1
ATOM 1639 N N . LYS A 1 201 ? 21.078 4.525 -40.054 1.00 92.25 201 LYS A N 1
ATOM 1640 C CA . LYS A 1 201 ? 20.415 4.589 -41.368 1.00 92.25 201 LYS A CA 1
ATOM 1641 C C . LYS A 1 201 ? 21.405 4.222 -42.471 1.00 92.25 201 LYS A C 1
ATOM 1643 O O . LYS A 1 201 ? 22.458 4.846 -42.579 1.00 92.25 201 LYS A O 1
ATOM 1648 N N . LYS A 1 202 ? 21.080 3.215 -43.286 1.00 90.62 202 LYS A N 1
ATOM 1649 C CA . LYS A 1 202 ? 21.915 2.800 -44.425 1.00 90.62 202 LYS A CA 1
ATOM 1650 C C . LYS A 1 202 ? 21.948 3.919 -45.471 1.00 90.62 202 LYS A C 1
ATOM 1652 O O . LYS A 1 202 ? 20.911 4.517 -45.760 1.00 90.62 202 LYS A O 1
ATOM 1657 N N . THR A 1 203 ? 23.123 4.232 -46.003 1.00 87.44 203 THR A N 1
ATOM 1658 C CA . THR A 1 203 ? 23.288 5.226 -47.072 1.00 87.44 203 THR A CA 1
ATOM 1659 C C . THR A 1 203 ? 23.375 4.540 -48.431 1.00 87.44 203 THR A C 1
ATOM 1661 O O . THR A 1 203 ? 23.912 3.441 -48.540 1.00 87.44 203 THR A O 1
ATOM 1664 N N . VAL A 1 204 ? 22.844 5.195 -49.469 1.00 80.56 204 VAL A N 1
ATOM 1665 C CA . VAL A 1 204 ? 22.864 4.685 -50.855 1.00 80.56 204 VAL A CA 1
ATOM 1666 C C . VAL A 1 204 ? 24.294 4.665 -51.406 1.00 80.56 204 VAL A C 1
ATOM 1668 O O . VAL A 1 204 ? 24.685 3.745 -52.113 1.00 80.56 204 VAL A O 1
ATOM 1671 N N . VAL A 1 205 ? 25.102 5.649 -51.008 1.00 76.94 205 VAL A N 1
ATOM 1672 C CA . VAL A 1 205 ? 26.497 5.803 -51.431 1.00 76.94 205 VAL A CA 1
ATOM 1673 C C . VAL A 1 205 ? 27.432 5.452 -50.267 1.00 76.94 205 VAL A C 1
ATOM 1675 O O . VAL A 1 205 ? 27.148 5.793 -49.110 1.00 76.94 205 VAL A O 1
ATOM 1678 N N . LYS A 1 206 ? 28.564 4.792 -50.560 1.00 70.44 206 LYS A N 1
ATOM 1679 C CA . LYS A 1 206 ? 29.632 4.441 -49.598 1.00 70.44 206 LYS A CA 1
ATOM 1680 C C . LYS A 1 206 ? 30.472 5.668 -49.195 1.00 70.44 206 LYS A C 1
ATOM 1682 O O . LYS A 1 206 ? 31.693 5.663 -49.294 1.00 70.44 206 LYS A O 1
ATOM 1687 N N . ILE A 1 207 ? 29.815 6.734 -48.746 1.00 80.44 207 ILE A N 1
ATOM 1688 C CA . ILE A 1 207 ? 30.480 7.956 -48.281 1.00 80.44 207 ILE A CA 1
ATOM 1689 C C . ILE A 1 207 ? 30.976 7.730 -46.850 1.00 80.44 207 ILE A C 1
ATOM 1691 O O . ILE A 1 207 ? 30.247 7.191 -46.017 1.00 80.44 207 ILE A O 1
ATOM 1695 N N . LYS A 1 208 ? 32.196 8.176 -46.549 1.00 84.56 208 LYS A N 1
ATOM 1696 C CA . LYS A 1 208 ? 32.718 8.278 -45.182 1.00 84.56 208 LYS A CA 1
ATOM 1697 C C . LYS A 1 208 ? 32.687 9.747 -44.758 1.00 84.56 208 LYS A C 1
ATOM 1699 O O . LYS A 1 208 ? 33.202 10.597 -45.475 1.00 84.56 208 LYS A O 1
ATOM 1704 N N . LYS A 1 209 ? 32.055 10.058 -43.622 1.00 91.06 209 LYS A N 1
ATOM 170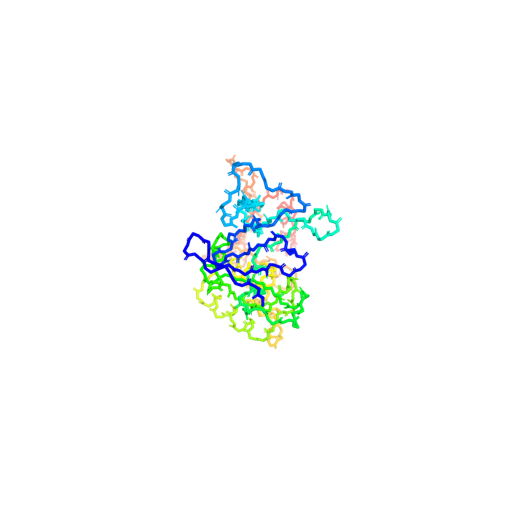5 C CA . LYS A 1 209 ? 32.033 11.417 -43.052 1.00 91.06 209 LYS A CA 1
ATOM 1706 C C . LYS A 1 209 ? 32.400 11.362 -41.571 1.00 91.06 209 LYS A C 1
ATOM 1708 O O . LYS A 1 209 ? 31.737 10.604 -40.852 1.00 91.06 209 LYS A O 1
ATOM 1713 N N . PRO A 1 210 ? 33.385 12.157 -41.112 1.00 94.56 210 PRO A N 1
ATOM 1714 C CA . PRO A 1 210 ? 33.758 12.195 -39.706 1.00 94.56 210 PRO A CA 1
ATOM 1715 C C . PRO A 1 210 ? 32.565 12.598 -38.839 1.00 94.56 210 PRO A C 1
ATOM 1717 O O . PRO A 1 210 ? 31.623 13.259 -39.289 1.00 94.56 210 PRO A O 1
ATOM 1720 N N . PHE A 1 211 ? 32.597 12.171 -37.583 1.00 95.56 211 PHE A N 1
ATOM 1721 C CA . PHE A 1 211 ? 31.600 12.559 -36.606 1.00 95.56 211 PHE A CA 1
ATOM 1722 C C . PHE A 1 211 ? 31.706 14.053 -36.312 1.00 95.56 211 PHE A C 1
ATOM 1724 O O . PHE A 1 211 ? 32.794 14.607 -36.159 1.00 95.56 211 PHE A O 1
ATOM 1731 N N . THR A 1 212 ? 30.550 14.697 -36.209 1.00 95.44 212 THR A N 1
ATOM 1732 C CA . THR A 1 212 ? 30.403 16.119 -35.900 1.00 95.44 212 THR A CA 1
ATOM 1733 C C . THR A 1 212 ? 29.331 16.306 -34.839 1.00 95.44 212 THR A C 1
ATOM 1735 O O . THR A 1 212 ? 28.391 15.512 -34.734 1.00 95.44 212 THR A O 1
ATOM 1738 N N . LEU A 1 213 ? 29.481 17.362 -34.040 1.00 94.81 213 LEU A N 1
ATOM 1739 C CA . LEU A 1 213 ? 28.497 17.770 -33.047 1.00 94.81 213 LEU A CA 1
ATOM 1740 C C . LEU A 1 213 ? 27.636 18.893 -33.623 1.00 94.81 213 LEU A C 1
ATOM 1742 O O . LEU A 1 213 ? 28.119 20.005 -33.818 1.00 94.81 213 LEU A O 1
ATOM 1746 N N . LYS A 1 214 ? 26.355 18.617 -33.854 1.00 92.38 214 LYS A N 1
ATOM 1747 C CA . LYS A 1 214 ? 25.357 19.629 -34.197 1.00 92.38 214 LYS A CA 1
ATOM 1748 C C . LYS A 1 214 ? 24.662 20.098 -32.926 1.00 92.38 214 LYS A C 1
ATOM 1750 O O . LYS A 1 214 ? 24.132 19.283 -32.173 1.00 92.38 214 LYS A O 1
ATOM 1755 N N . ARG A 1 215 ? 24.675 21.407 -32.687 1.00 88.38 215 ARG A N 1
ATOM 1756 C CA . ARG A 1 215 ? 23.936 22.033 -31.586 1.00 88.38 215 ARG A CA 1
ATOM 1757 C C . ARG A 1 215 ? 22.587 22.515 -32.097 1.00 88.38 215 ARG A C 1
ATOM 1759 O O . ARG A 1 215 ? 22.510 23.023 -33.213 1.00 88.38 215 ARG A O 1
ATOM 1766 N N . ASN A 1 216 ? 21.547 22.366 -31.286 1.00 84.56 216 ASN A N 1
ATOM 1767 C CA . ASN A 1 216 ? 20.256 22.975 -31.563 1.00 84.56 216 ASN A CA 1
ATOM 1768 C C . ASN A 1 216 ? 20.236 24.390 -30.963 1.00 84.56 216 ASN A C 1
ATOM 1770 O O . ASN A 1 216 ? 20.436 24.550 -29.761 1.00 84.56 216 ASN A O 1
ATOM 1774 N N . SER A 1 217 ? 20.022 25.410 -31.799 1.00 78.94 217 SER A N 1
ATOM 1775 C CA . SER A 1 217 ? 20.031 26.810 -31.352 1.00 78.94 217 SER A CA 1
ATOM 1776 C C . SER A 1 217 ? 18.859 27.143 -30.427 1.00 78.94 217 SER A C 1
ATOM 1778 O O . SER A 1 217 ? 18.997 28.006 -29.569 1.00 78.94 217 SER A O 1
ATOM 1780 N N . SER A 1 218 ? 17.718 26.469 -30.585 1.00 83.50 218 SER A N 1
ATOM 1781 C CA . SER A 1 218 ? 16.523 26.715 -29.771 1.00 83.50 218 SER A CA 1
ATOM 1782 C C . SER A 1 218 ? 16.549 25.961 -28.439 1.00 83.50 218 SER A C 1
ATOM 1784 O O . SER A 1 218 ? 15.889 26.369 -27.491 1.00 83.50 218 SER A O 1
ATOM 1786 N N . ASN A 1 219 ? 17.302 24.858 -28.349 1.00 83.88 219 ASN A N 1
ATOM 1787 C CA . ASN A 1 219 ? 17.450 24.094 -27.112 1.00 83.88 219 ASN A CA 1
ATOM 1788 C C . ASN A 1 219 ? 18.903 23.610 -26.927 1.00 83.88 219 ASN A C 1
ATOM 1790 O O . ASN A 1 219 ? 19.291 22.599 -27.521 1.00 83.88 219 ASN A O 1
ATOM 1794 N N . PRO A 1 220 ? 19.698 24.261 -26.057 1.00 78.19 220 PRO A N 1
ATOM 1795 C CA . PRO A 1 220 ? 21.122 23.955 -25.881 1.00 78.19 220 PRO A CA 1
ATOM 1796 C C . PRO A 1 220 ? 21.392 22.562 -25.286 1.00 78.19 220 PRO A C 1
ATOM 1798 O O . PRO A 1 220 ? 22.526 22.073 -25.324 1.00 78.19 220 PRO A O 1
ATOM 1801 N N . THR A 1 221 ? 20.364 21.899 -24.748 1.00 83.81 221 THR A N 1
ATOM 1802 C CA . THR A 1 221 ? 20.466 20.535 -24.215 1.00 83.81 221 THR A CA 1
ATOM 1803 C C . THR A 1 221 ? 20.202 19.449 -25.261 1.00 83.81 221 THR A C 1
ATOM 1805 O O . THR A 1 221 ? 20.521 18.295 -25.009 1.00 83.81 221 THR A O 1
ATOM 1808 N N . ASP A 1 222 ? 19.689 19.763 -26.454 1.00 87.50 222 ASP A N 1
ATOM 1809 C CA . ASP A 1 222 ? 19.444 18.759 -27.505 1.00 87.50 222 ASP A CA 1
ATOM 1810 C C . ASP A 1 222 ? 20.600 18.736 -28.514 1.00 87.50 222 ASP A C 1
ATOM 1812 O O . ASP A 1 222 ? 20.491 19.208 -29.647 1.00 87.50 222 ASP A O 1
ATOM 1816 N N . ASN A 1 223 ? 21.758 18.228 -28.082 1.00 90.69 223 ASN A N 1
ATOM 1817 C CA . ASN A 1 223 ? 22.925 18.110 -28.953 1.00 90.69 223 ASN A CA 1
ATOM 1818 C C . ASN A 1 223 ? 22.883 16.798 -29.734 1.00 90.69 223 ASN A C 1
ATOM 1820 O O . ASN A 1 223 ? 22.541 15.752 -29.188 1.00 90.69 223 ASN A O 1
ATOM 1824 N N . LEU A 1 224 ? 23.297 16.831 -30.997 1.00 93.81 224 LEU A N 1
ATOM 1825 C CA . LEU A 1 224 ? 23.240 15.683 -31.892 1.00 93.81 224 LEU A CA 1
ATOM 1826 C C . LEU A 1 224 ? 24.625 15.363 -32.455 1.00 93.81 224 LEU A C 1
ATOM 1828 O O . LEU A 1 224 ? 25.220 16.157 -33.180 1.00 93.81 224 LEU A O 1
ATOM 1832 N N . ILE A 1 225 ? 25.121 14.169 -32.156 1.00 95.19 225 ILE A N 1
ATOM 1833 C CA . ILE A 1 225 ? 26.330 13.613 -32.762 1.00 95.19 225 ILE A CA 1
ATOM 1834 C C . ILE A 1 225 ? 25.921 12.911 -34.054 1.00 95.19 225 ILE A C 1
ATOM 1836 O O . ILE A 1 225 ? 25.040 12.056 -34.018 1.00 95.19 225 ILE A O 1
ATOM 1840 N N . VAL A 1 226 ? 26.550 13.247 -35.183 1.00 95.62 226 VAL A N 1
ATOM 1841 C CA . VAL A 1 226 ? 26.280 12.617 -36.488 1.00 95.62 226 VAL A CA 1
ATOM 1842 C C . VAL A 1 226 ? 27.581 12.300 -37.209 1.00 95.62 226 VAL A C 1
ATOM 1844 O O . VAL A 1 226 ? 28.439 13.168 -37.316 1.00 95.62 226 VAL A O 1
ATOM 1847 N N . GLY A 1 227 ? 27.690 11.096 -37.767 1.00 93.69 227 GLY A N 1
ATOM 1848 C CA . GLY A 1 227 ? 28.784 10.683 -38.653 1.00 93.69 227 GLY A CA 1
ATOM 1849 C C . GLY A 1 227 ? 28.324 9.623 -39.652 1.00 93.69 227 GLY A C 1
ATOM 1850 O O . GLY A 1 227 ? 27.211 9.101 -39.540 1.00 93.69 227 GLY A O 1
ATOM 1851 N N . ILE A 1 228 ? 29.155 9.315 -40.648 1.00 92.75 228 ILE A N 1
ATOM 1852 C CA . ILE A 1 228 ? 28.900 8.226 -41.601 1.00 92.75 228 ILE A CA 1
ATOM 1853 C C . ILE A 1 228 ? 30.121 7.316 -41.653 1.00 92.75 228 ILE A C 1
ATOM 1855 O O . ILE A 1 228 ? 31.204 7.747 -42.048 1.00 92.75 228 ILE A O 1
ATOM 1859 N N . VAL A 1 229 ? 29.930 6.051 -41.287 1.00 90.94 229 VAL A N 1
ATOM 1860 C CA . VAL A 1 229 ? 30.983 5.030 -41.266 1.00 90.94 229 VAL A CA 1
ATOM 1861 C C . VAL A 1 229 ? 30.468 3.781 -41.967 1.00 90.94 229 VAL A C 1
ATOM 1863 O O . VAL A 1 229 ? 29.351 3.339 -41.706 1.00 90.94 229 VAL A O 1
ATOM 1866 N N . ASN A 1 230 ? 31.279 3.219 -42.867 1.00 86.75 230 ASN A N 1
ATOM 1867 C CA . ASN A 1 230 ? 31.007 1.951 -43.555 1.00 86.75 230 ASN A CA 1
ATOM 1868 C C . ASN A 1 230 ? 29.596 1.857 -44.180 1.00 86.75 230 ASN A C 1
ATOM 1870 O O . ASN A 1 230 ? 28.951 0.815 -44.116 1.00 86.75 230 ASN A O 1
ATOM 1874 N N . GLY A 1 231 ? 29.103 2.953 -44.773 1.00 88.06 231 GLY A N 1
ATOM 1875 C CA . GLY A 1 231 ? 27.784 2.997 -45.424 1.00 88.06 231 GLY A CA 1
ATOM 1876 C C . GLY A 1 231 ? 26.588 3.134 -44.471 1.00 88.06 231 GLY A C 1
ATOM 1877 O O . GLY A 1 231 ? 25.444 2.946 -44.887 1.00 88.06 231 GLY A O 1
ATOM 1878 N N . TYR A 1 232 ? 26.827 3.463 -43.198 1.00 92.06 232 TYR A N 1
ATOM 1879 C CA . TYR A 1 232 ? 25.787 3.759 -42.216 1.00 92.06 232 TYR A CA 1
ATOM 1880 C C . TYR A 1 232 ? 25.944 5.174 -41.671 1.00 92.06 232 TYR A C 1
ATOM 1882 O O . TYR A 1 232 ? 26.984 5.534 -41.117 1.00 92.06 232 TYR A O 1
ATOM 1890 N N . LYS A 1 233 ? 24.877 5.968 -41.776 1.00 94.00 233 LYS A N 1
ATOM 1891 C CA . LYS A 1 233 ? 24.719 7.216 -41.035 1.00 94.00 233 LYS A CA 1
ATOM 1892 C C . LYS A 1 233 ? 24.337 6.873 -39.602 1.00 94.00 233 LYS A C 1
ATOM 1894 O O . LYS A 1 233 ? 23.303 6.244 -39.378 1.00 94.00 233 LYS A O 1
ATOM 1899 N N . LEU A 1 234 ? 25.173 7.298 -38.665 1.00 94.75 234 LEU A N 1
ATOM 1900 C CA . LEU A 1 234 ? 24.994 7.091 -37.237 1.00 94.75 234 LEU A CA 1
ATOM 1901 C C . LEU A 1 234 ? 24.628 8.413 -36.571 1.00 94.75 234 LEU A C 1
ATOM 1903 O O . LEU A 1 234 ? 25.285 9.427 -36.822 1.00 94.75 234 LEU A O 1
ATOM 1907 N N . SER A 1 235 ? 23.601 8.400 -35.724 1.00 94.94 235 SER A N 1
ATOM 1908 C CA . SER A 1 235 ? 23.195 9.564 -34.936 1.00 94.94 235 SER A CA 1
ATOM 1909 C C . SER A 1 235 ? 22.945 9.227 -33.470 1.00 94.94 235 SER A C 1
ATOM 1911 O O . SER A 1 235 ? 22.402 8.172 -33.158 1.00 94.94 235 SER A O 1
ATOM 1913 N N . LEU A 1 236 ? 23.334 10.130 -32.570 1.00 94.19 236 LEU A N 1
ATOM 1914 C CA . LEU A 1 236 ? 23.085 10.008 -31.134 1.00 94.19 236 LEU A CA 1
ATOM 1915 C C . LEU A 1 236 ? 22.769 11.379 -30.535 1.00 94.19 236 LEU A C 1
ATOM 1917 O O . LEU A 1 236 ? 23.557 12.316 -30.674 1.00 94.19 236 LEU A O 1
ATOM 1921 N N . LYS A 1 237 ? 21.635 11.484 -29.839 1.00 93.44 237 LYS A N 1
ATOM 1922 C CA . LYS A 1 237 ? 21.298 12.662 -29.033 1.00 93.44 237 LYS A CA 1
ATOM 1923 C C . LYS A 1 237 ? 22.028 12.630 -27.693 1.00 93.44 237 LYS A C 1
ATOM 1925 O O . LYS A 1 237 ? 22.170 11.573 -27.080 1.00 93.44 237 LYS A O 1
ATOM 1930 N N . HIS A 1 238 ? 22.484 13.786 -27.226 1.00 92.56 238 HIS A N 1
ATOM 1931 C CA . HIS A 1 238 ? 23.228 13.909 -25.981 1.00 92.56 238 HIS A CA 1
ATOM 1932 C C . HIS A 1 238 ? 22.948 15.245 -25.283 1.00 92.56 238 HIS A C 1
ATOM 1934 O O . HIS A 1 238 ? 22.964 16.304 -25.905 1.00 92.56 238 HIS A O 1
ATOM 1940 N N . THR A 1 239 ? 22.762 15.205 -23.964 1.00 91.75 239 THR A N 1
ATOM 1941 C CA . THR A 1 239 ? 22.425 16.398 -23.173 1.00 91.75 239 THR A CA 1
ATOM 1942 C C . THR A 1 239 ? 23.627 17.281 -22.866 1.00 91.75 239 THR A C 1
ATOM 1944 O O . THR A 1 239 ? 23.577 18.497 -23.004 1.00 91.75 239 THR A O 1
ATOM 1947 N N . ASN A 1 240 ? 24.745 16.664 -22.483 1.00 91.25 240 ASN A N 1
ATOM 1948 C CA . ASN A 1 240 ? 25.961 17.377 -22.100 1.00 91.25 240 ASN A CA 1
ATOM 1949 C C . ASN A 1 240 ? 26.915 17.568 -23.294 1.00 91.25 240 ASN A C 1
ATOM 1951 O O . ASN A 1 240 ? 27.410 16.597 -23.872 1.00 91.25 240 ASN A O 1
ATOM 1955 N N . VAL A 1 241 ? 27.208 18.827 -23.613 1.00 90.06 241 VAL A N 1
ATOM 1956 C CA . VAL A 1 241 ? 28.045 19.248 -24.745 1.00 90.06 241 VAL A CA 1
ATOM 1957 C C . VAL A 1 241 ? 29.496 18.781 -24.616 1.00 90.06 241 VAL A C 1
ATOM 1959 O O . VAL A 1 241 ? 30.062 18.263 -25.576 1.00 90.06 241 VAL A O 1
ATOM 1962 N N . THR A 1 242 ? 30.116 18.948 -23.447 1.00 91.81 242 THR A N 1
ATOM 1963 C CA . THR A 1 242 ? 31.528 18.596 -23.213 1.00 91.81 242 THR A CA 1
ATOM 1964 C C . THR A 1 242 ? 31.751 17.102 -23.396 1.00 91.81 242 THR A C 1
ATOM 1966 O O . THR A 1 242 ? 32.705 16.672 -24.044 1.00 91.81 242 THR A O 1
ATOM 1969 N N . ARG A 1 243 ? 30.822 16.291 -22.883 1.00 91.00 243 ARG A N 1
ATOM 1970 C CA . ARG A 1 243 ? 30.854 14.840 -23.072 1.00 91.00 243 ARG A CA 1
ATOM 1971 C C . ARG A 1 243 ? 30.631 14.461 -24.535 1.00 91.00 243 ARG A C 1
ATOM 1973 O O . ARG A 1 243 ? 31.340 13.594 -25.034 1.00 91.00 243 ARG A O 1
ATOM 1980 N N . ALA A 1 244 ? 29.714 15.136 -25.229 1.00 91.88 244 ALA A N 1
ATOM 1981 C CA . ALA A 1 244 ? 29.476 14.915 -26.652 1.00 91.88 244 ALA A CA 1
ATOM 1982 C C . ALA A 1 244 ? 30.709 15.240 -27.517 1.00 91.88 244 ALA A C 1
ATOM 1984 O O . ALA A 1 244 ? 31.038 14.465 -28.411 1.00 91.88 244 ALA A O 1
ATOM 1985 N N . LYS A 1 245 ? 31.445 16.318 -27.208 1.00 94.12 245 LYS A N 1
ATOM 1986 C CA . LYS A 1 245 ? 32.720 16.646 -27.874 1.00 94.12 245 LYS A CA 1
ATOM 1987 C C . LYS A 1 245 ? 33.767 15.545 -27.692 1.00 94.12 245 LYS A C 1
ATOM 1989 O O . LYS A 1 245 ? 34.284 15.036 -28.680 1.00 94.12 245 LYS A O 1
ATOM 1994 N N . ARG A 1 246 ? 33.989 15.091 -26.452 1.00 95.44 246 ARG A N 1
ATOM 1995 C CA . ARG A 1 246 ? 34.916 13.979 -26.158 1.00 95.44 246 ARG A CA 1
ATOM 1996 C C . ARG A 1 246 ? 34.540 12.691 -26.892 1.00 95.44 246 ARG A C 1
ATOM 1998 O O . ARG A 1 246 ? 35.409 11.938 -27.321 1.00 95.44 246 ARG A O 1
ATOM 2005 N N . ILE A 1 247 ? 33.240 12.419 -27.026 1.00 93.38 247 ILE A N 1
ATOM 2006 C CA . ILE A 1 247 ? 32.741 11.282 -27.806 1.00 93.38 247 ILE A CA 1
ATOM 2007 C C . ILE A 1 247 ? 33.129 11.439 -29.279 1.00 93.38 247 ILE A C 1
ATOM 2009 O O . ILE A 1 247 ? 33.670 10.501 -29.856 1.00 93.38 247 ILE A O 1
ATOM 2013 N N . VAL A 1 248 ? 32.875 12.608 -29.872 1.00 94.94 248 VAL A N 1
ATOM 2014 C CA . VAL A 1 248 ? 33.225 12.901 -31.269 1.00 94.94 248 VAL A CA 1
ATOM 2015 C C . VAL A 1 248 ? 34.724 12.728 -31.510 1.00 94.94 248 VAL A C 1
ATOM 2017 O O . VAL A 1 248 ? 35.100 12.017 -32.437 1.00 94.94 248 VAL A O 1
ATOM 2020 N N . GLU A 1 249 ? 35.573 13.294 -30.652 1.00 95.38 249 GLU A N 1
ATOM 2021 C CA . GLU A 1 249 ? 37.034 13.151 -30.732 1.00 95.38 249 GLU A CA 1
ATOM 2022 C C . GLU A 1 249 ? 37.462 11.683 -30.688 1.00 95.38 249 GLU A C 1
ATOM 2024 O O . GLU A 1 249 ? 38.212 11.222 -31.547 1.00 95.38 249 GLU A O 1
ATOM 2029 N N . LYS A 1 250 ? 36.931 10.915 -29.729 1.00 93.81 250 LYS A N 1
ATOM 2030 C CA . LYS A 1 250 ? 37.246 9.490 -29.586 1.00 93.81 250 LYS A CA 1
ATOM 2031 C C . LYS A 1 250 ? 36.810 8.673 -30.803 1.00 93.81 250 LYS A C 1
ATOM 2033 O O . LYS A 1 250 ? 37.531 7.770 -31.217 1.00 93.81 250 LYS A O 1
ATOM 2038 N N . LEU A 1 251 ? 35.633 8.963 -31.356 1.00 93.62 251 LEU A N 1
ATOM 2039 C CA . LEU A 1 251 ? 35.114 8.278 -32.540 1.00 93.62 251 LEU A CA 1
ATOM 2040 C C . LEU A 1 251 ? 35.925 8.627 -33.788 1.00 93.62 251 LEU A C 1
ATOM 2042 O O . LEU A 1 251 ? 36.264 7.731 -34.557 1.00 93.62 251 LEU A O 1
ATOM 2046 N N . ASN A 1 252 ? 36.277 9.900 -33.968 1.00 94.88 252 ASN A N 1
ATOM 2047 C CA . ASN A 1 252 ? 37.097 10.335 -35.095 1.00 94.88 252 ASN A CA 1
ATOM 2048 C C . ASN A 1 252 ? 38.501 9.742 -35.028 1.00 94.88 252 ASN A C 1
ATOM 2050 O O . ASN A 1 252 ? 38.965 9.197 -36.024 1.00 94.88 252 ASN A O 1
ATOM 2054 N N . LYS A 1 253 ? 39.111 9.727 -33.837 1.00 93.94 253 LYS A N 1
ATOM 2055 C CA . LYS A 1 253 ? 40.399 9.071 -33.600 1.00 93.94 253 LYS A CA 1
ATOM 2056 C C . LYS A 1 253 ? 40.381 7.569 -33.887 1.00 93.94 253 LYS A C 1
ATOM 2058 O O . LYS A 1 253 ? 41.420 7.014 -34.189 1.00 93.94 253 LYS A O 1
ATOM 2063 N N . TYR A 1 254 ? 39.237 6.901 -33.747 1.00 93.12 254 TYR A N 1
ATOM 2064 C CA . TYR A 1 254 ? 39.153 5.462 -33.998 1.00 93.12 254 TYR A CA 1
ATOM 2065 C C . TYR A 1 254 ? 38.846 5.105 -35.458 1.00 93.12 254 TYR A C 1
ATOM 2067 O O . TYR A 1 254 ? 39.277 4.061 -35.934 1.00 93.12 254 TYR A O 1
ATOM 2075 N N . PHE A 1 255 ? 38.034 5.910 -36.148 1.00 90.62 255 PHE A N 1
ATOM 2076 C CA . PHE A 1 255 ? 37.515 5.561 -37.477 1.00 90.62 255 PHE A CA 1
ATOM 2077 C C . PHE A 1 255 ? 38.192 6.291 -38.642 1.00 90.62 255 PHE A C 1
ATOM 2079 O O . PHE A 1 255 ? 38.030 5.854 -39.782 1.00 90.62 255 PHE A O 1
ATOM 2086 N N . PHE A 1 256 ? 38.871 7.410 -38.382 1.00 89.88 256 PHE A N 1
ATOM 2087 C CA . PHE A 1 256 ? 39.361 8.322 -39.423 1.00 89.88 256 PHE A CA 1
ATOM 2088 C C . PHE A 1 256 ? 40.827 8.737 -39.257 1.00 89.88 256 PHE A C 1
ATOM 2090 O O . PHE A 1 256 ? 41.352 9.385 -40.158 1.00 89.88 256 PHE A O 1
ATOM 2097 N N . ILE A 1 257 ? 41.457 8.384 -38.136 1.00 86.50 257 ILE A N 1
ATOM 2098 C CA . ILE A 1 257 ? 42.890 8.543 -37.860 1.00 86.50 257 ILE A CA 1
ATOM 2099 C C . ILE A 1 257 ? 43.459 7.136 -37.727 1.00 86.50 257 ILE A C 1
ATOM 2101 O O . ILE A 1 257 ? 44.506 6.871 -38.348 1.00 86.50 257 ILE A O 1
#

Secondary structure (DSSP, 8-state):
--EEEETTEEEEEETTEEEEEEETTS-EEE---SSPPPTTTTT-S-SEEEPPEEEEETTEEEEEEEEEE-TTS-EEEEEHHHHHHHHTTSS-SS--TTTEEEEETTS-TT---GGGEEEEE---TTPPPPHHHHHHHHHHHHTT--HHHHHHHHTS-HHHHHHHHTTSSSSSSS---PPPPPSS--S-HHHHHHHTTSEEEE-SS---EEEEEEPPSS-TT-EEEEEEETTEEEEEEES-HHHHHHHHHHHHHHHT-

Nearest PDB structures (foldseek):
  1mdm-assembly1_A  TM=5.401E-01  e=9.639E-01  Homo sapiens
  6pax-assembly1_A  TM=5.841E-01  e=1.601E+00  Homo sapiens
  5cdw-assembly2_B  TM=6.004E-01  e=1.208E+00  Homo sapiens
  2azt-assembly1_B-2  TM=3.804E-01  e=1.430E+00  Homo sapiens
  1r74-assembly1_B-2  TM=3.814E-01  e=1.694E+00  Homo sapiens

Sequence (257 aa):
MSEIIINNEECRQIVGFERYHISESGRIYRTKTGKKRSWRTKGRVFINEVKIHFRVHNGKLRQGFASLTDSEGKLHNVAVAPLVAVAFGVLLVKWNKKKQAIDYKDGNKRNLHYSNLMIVEKIHVNSKLNRKDILHIKKQIKLGMPLRKIAYVFGVSEMQINRIKTGENWGNGKRKIKVPVAPFEIKDGRIRKYIATFDKKKTVVKIKKPFTLKRNSSNPTDNLIVGIVNGYKLSLKHTNVTRAKRIVEKLNKYFFI

Mean predicted aligned error: 15.56 Å

Organism: NCBI:txid652676